Protein AF-A0A2V3JDZ1-F1 (afdb_monomer_lite)

pLDDT: mean 79.74, std 19.92, range [27.45, 98.31]

Radius of gyration: 17.78 Å; chains: 1; bounding box: 47×43×46 Å

Sequence (235 aa):
MSMSFSFNFKLKSHPDKLLYEHLKNVGELSREIVLGKEIKNKDIYSEIAYLIGIAHDFAKATTYFQDVLEKRITKTEKAHHGMLSSIFGYYLVSEYIKSKKLDGFNEIPLVAWIVILKHHGDIQDLLGREVEKLKDLDIVETQIEDIKRNSMEELKEIYEDISSINVDLEGFFGKFGETVKKIESEGESFVFSKNIDNYFLIFDFIFLFNSAGCGQAGCLRNRNREFAEEEGYSF

Structure (mmCIF, N/CA/C/O backbone):
data_AF-A0A2V3JDZ1-F1
#
_entry.id   AF-A0A2V3JDZ1-F1
#
loop_
_atom_site.group_PDB
_atom_site.id
_atom_site.type_symbol
_atom_site.label_atom_id
_atom_site.label_alt_id
_atom_site.label_comp_id
_atom_site.label_asym_id
_atom_site.label_entity_id
_atom_site.label_seq_id
_atom_site.pdbx_PDB_ins_code
_atom_site.Cartn_x
_atom_site.Cartn_y
_atom_site.Cartn_z
_atom_site.occupancy
_atom_site.B_iso_or_equiv
_atom_site.auth_seq_id
_atom_site.auth_comp_id
_atom_site.auth_asym_id
_atom_site.auth_atom_id
_atom_site.pdbx_PDB_model_num
ATOM 1 N N . MET A 1 1 ? -28.131 -6.223 -19.582 1.00 34.34 1 MET A N 1
ATOM 2 C CA . MET A 1 1 ? -26.911 -6.145 -20.411 1.00 34.34 1 MET A CA 1
ATOM 3 C C . MET A 1 1 ? -25.755 -5.856 -19.473 1.00 34.34 1 MET A C 1
ATOM 5 O O . MET A 1 1 ? -25.650 -4.731 -19.011 1.00 34.34 1 MET A O 1
ATOM 9 N N . SER A 1 2 ? -24.971 -6.867 -19.096 1.00 39.34 2 SER A N 1
ATOM 10 C CA . SER A 1 2 ? -23.723 -6.640 -18.362 1.00 39.34 2 SER A CA 1
ATOM 11 C C . SER A 1 2 ? -22.689 -6.131 -19.362 1.00 39.34 2 SER A C 1
ATOM 13 O O . SER A 1 2 ? -22.353 -6.847 -20.307 1.00 39.34 2 SER A O 1
ATOM 15 N N . MET A 1 3 ? -22.215 -4.897 -19.200 1.00 41.47 3 MET A N 1
ATOM 16 C CA . MET A 1 3 ? -20.988 -4.478 -19.870 1.00 41.47 3 MET A CA 1
ATOM 17 C C . MET A 1 3 ? -19.856 -5.333 -19.300 1.00 41.47 3 MET A C 1
ATOM 19 O O . MET A 1 3 ? -19.497 -5.198 -18.136 1.00 41.47 3 MET A O 1
ATOM 23 N N . SER A 1 4 ? -19.340 -6.257 -20.106 1.00 43.03 4 SER A N 1
ATOM 24 C CA . SER A 1 4 ? -18.036 -6.862 -19.861 1.00 43.03 4 SER A CA 1
ATOM 25 C C . SER A 1 4 ? -17.008 -5.790 -20.203 1.00 43.03 4 SER A C 1
ATOM 27 O O . SER A 1 4 ? -16.700 -5.564 -21.372 1.00 43.03 4 SER A O 1
ATOM 29 N N . PHE A 1 5 ? -16.537 -5.067 -19.189 1.00 50.12 5 PHE A N 1
ATOM 30 C CA . PHE A 1 5 ? -15.273 -4.358 -19.307 1.00 50.12 5 PHE A CA 1
ATOM 31 C C . PHE A 1 5 ? -14.189 -5.432 -19.361 1.00 50.12 5 PHE A C 1
ATOM 33 O O . PHE A 1 5 ? -13.957 -6.150 -18.391 1.00 50.12 5 PHE A O 1
ATOM 40 N N . SER A 1 6 ? -13.592 -5.623 -20.534 1.00 54.91 6 SER A N 1
ATOM 41 C CA . SER A 1 6 ? -12.390 -6.439 -20.655 1.00 54.91 6 SER A CA 1
ATOM 42 C C . SER A 1 6 ? -11.220 -5.568 -20.216 1.00 54.91 6 SER A C 1
ATOM 44 O O . SER A 1 6 ? -10.621 -4.888 -21.047 1.00 54.91 6 SER A O 1
ATOM 46 N N . PHE A 1 7 ? -10.922 -5.554 -18.919 1.00 65.06 7 PHE A N 1
ATOM 47 C CA . PHE A 1 7 ? -9.680 -4.966 -18.427 1.00 65.06 7 PHE A CA 1
ATOM 48 C C . PHE A 1 7 ? -8.496 -5.721 -19.041 1.00 65.06 7 PHE A C 1
ATOM 50 O O . PHE A 1 7 ? -8.489 -6.953 -19.081 1.00 65.06 7 PHE A O 1
ATOM 57 N N . ASN A 1 8 ? -7.515 -4.992 -19.572 1.00 83.94 8 ASN A N 1
ATOM 58 C CA . ASN A 1 8 ? -6.321 -5.579 -20.180 1.00 83.94 8 ASN A CA 1
ATOM 59 C C . ASN A 1 8 ? -5.109 -5.317 -19.281 1.00 83.94 8 ASN A C 1
ATOM 61 O O . ASN A 1 8 ? -4.245 -4.505 -19.617 1.00 83.94 8 ASN A O 1
ATOM 65 N N . PHE A 1 9 ? -5.092 -5.985 -18.126 1.00 93.12 9 PHE A N 1
ATOM 66 C CA . PHE A 1 9 ? -4.001 -5.907 -17.156 1.00 93.12 9 PHE A CA 1
ATOM 67 C C . PHE A 1 9 ? -2.740 -6.608 -17.680 1.00 93.12 9 PHE A C 1
ATOM 69 O O . PHE A 1 9 ? -2.808 -7.699 -18.252 1.00 93.12 9 PHE A O 1
ATOM 76 N N . LYS A 1 10 ? -1.580 -5.989 -17.462 1.00 94.94 10 LYS A N 1
ATOM 77 C CA . LYS A 1 10 ? -0.265 -6.441 -17.938 1.00 94.94 10 LYS A CA 1
ATOM 78 C C . LYS A 1 10 ? 0.749 -6.581 -16.814 1.00 94.94 10 LYS A C 1
ATOM 80 O O . LYS A 1 10 ? 1.638 -7.422 -16.926 1.00 94.94 10 LYS A O 1
ATOM 85 N N . LEU A 1 11 ? 0.631 -5.786 -15.752 1.00 96.50 11 LEU A N 1
ATOM 86 C CA . LEU A 1 11 ? 1.528 -5.832 -14.607 1.00 96.50 11 LEU A CA 1
ATOM 87 C C . LEU A 1 11 ? 1.489 -7.215 -13.969 1.00 96.50 11 LEU A C 1
ATOM 89 O O . LEU A 1 11 ? 0.423 -7.785 -13.725 1.00 96.50 11 LEU A O 1
ATOM 93 N N . LYS A 1 12 ? 2.667 -7.748 -13.656 1.00 93.56 12 LYS A N 1
ATOM 94 C CA . LYS A 1 12 ? 2.825 -9.082 -13.086 1.00 93.56 12 LYS A CA 1
ATOM 95 C C . LYS A 1 12 ? 3.313 -9.031 -11.646 1.00 93.56 12 LYS A C 1
ATOM 97 O O . LYS A 1 12 ? 4.198 -8.254 -11.297 1.00 93.56 12 LYS A O 1
ATOM 102 N N . SER A 1 13 ? 2.779 -9.914 -10.808 1.00 88.19 13 SER A N 1
ATOM 103 C CA . SER A 1 13 ? 3.315 -10.160 -9.461 1.00 88.19 13 SER A CA 1
ATOM 104 C C . SER A 1 13 ? 4.446 -11.193 -9.472 1.00 88.19 13 SER A C 1
ATOM 106 O O . SER A 1 13 ? 5.352 -11.123 -8.637 1.00 88.19 13 SER A O 1
ATOM 108 N N . HIS A 1 14 ? 4.360 -12.144 -10.410 1.00 86.50 14 HIS A N 1
ATOM 109 C CA . HIS A 1 14 ? 5.250 -13.283 -10.655 1.00 86.50 14 HIS A CA 1
ATOM 110 C C . HIS A 1 14 ? 5.258 -13.584 -12.168 1.00 86.50 14 HIS A C 1
ATOM 112 O O . HIS A 1 14 ? 4.352 -13.116 -12.856 1.00 86.50 14 HIS A O 1
ATOM 118 N N . PRO A 1 15 ? 6.211 -14.363 -12.725 1.00 84.31 15 PRO A N 1
ATOM 119 C CA . PRO A 1 15 ? 6.356 -14.494 -14.183 1.00 84.31 15 PRO A CA 1
ATOM 120 C C . PRO A 1 15 ? 5.071 -14.922 -14.912 1.00 84.31 15 PRO A C 1
ATOM 122 O O . PRO A 1 15 ? 4.805 -14.450 -16.022 1.00 84.31 15 PRO A O 1
ATOM 125 N N . ASP A 1 16 ? 4.254 -15.733 -14.236 1.00 85.56 16 ASP A N 1
ATOM 126 C CA . ASP A 1 16 ? 3.028 -16.333 -14.764 1.00 85.56 16 ASP A CA 1
ATOM 127 C C . ASP A 1 16 ? 1.751 -15.844 -14.053 1.00 85.56 16 ASP A C 1
ATOM 129 O O . ASP A 1 16 ? 0.693 -16.445 -14.218 1.00 85.56 16 ASP A O 1
ATOM 133 N N . LYS A 1 17 ? 1.828 -14.783 -13.235 1.00 88.12 17 LYS A N 1
ATOM 134 C CA . LYS A 1 17 ? 0.683 -14.292 -12.448 1.00 88.12 17 LYS A CA 1
ATOM 135 C C . LYS A 1 17 ? 0.537 -12.780 -12.540 1.00 88.12 17 LYS A C 1
ATOM 137 O O . LYS A 1 17 ? 1.479 -12.044 -12.230 1.00 88.12 17 LYS A O 1
ATOM 142 N N . LEU A 1 18 ? -0.663 -12.318 -12.887 1.00 94.94 18 LEU A N 1
ATOM 143 C CA . LEU A 1 18 ? -0.990 -10.893 -12.914 1.00 94.94 18 LEU A CA 1
ATOM 144 C C . LEU A 1 18 ? -0.920 -10.281 -11.510 1.00 94.94 18 LEU A C 1
ATOM 146 O O . LEU A 1 18 ? -1.164 -10.944 -10.497 1.00 94.94 18 LEU A O 1
ATOM 150 N N . LEU A 1 19 ? -0.554 -9.003 -11.445 1.00 94.25 19 LEU A N 1
ATOM 151 C CA . LEU A 1 19 ? -0.562 -8.226 -10.211 1.00 94.25 19 LEU A CA 1
ATOM 152 C C . LEU A 1 19 ? -1.997 -8.057 -9.709 1.00 94.25 19 LEU A C 1
ATOM 154 O O . LEU A 1 19 ? -2.246 -8.324 -8.540 1.00 94.25 19 LEU A O 1
ATOM 158 N N . TYR A 1 20 ? -2.931 -7.733 -10.608 1.00 96.19 20 TYR A N 1
ATOM 159 C CA . TYR A 1 20 ? -4.369 -7.658 -10.332 1.00 96.19 20 TYR A CA 1
ATOM 160 C C . TYR A 1 20 ? -4.893 -8.890 -9.571 1.00 96.19 20 TYR A C 1
ATOM 162 O O . TYR A 1 20 ? -5.363 -8.776 -8.441 1.00 96.19 20 TYR A O 1
ATOM 170 N N . GLU A 1 21 ? -4.744 -10.084 -10.158 1.00 93.12 21 GLU A N 1
ATOM 171 C CA . GLU A 1 21 ? -5.239 -11.337 -9.570 1.00 93.12 21 GLU A CA 1
ATOM 172 C C . GLU A 1 21 ? -4.548 -11.648 -8.243 1.00 93.12 21 GLU A C 1
ATOM 174 O O . GLU A 1 21 ? -5.150 -12.185 -7.317 1.00 93.12 21 GLU A O 1
ATOM 179 N N . HIS A 1 22 ? -3.257 -11.327 -8.139 1.00 91.38 22 HIS A N 1
ATOM 180 C CA . HIS A 1 22 ? -2.500 -11.552 -6.917 1.00 91.38 22 HIS A CA 1
ATOM 181 C C . HIS A 1 22 ? -2.980 -10.675 -5.768 1.00 91.38 22 HIS A C 1
ATOM 183 O O . HIS A 1 22 ? -3.277 -11.213 -4.705 1.00 91.38 22 HIS A O 1
ATOM 189 N N . LEU A 1 23 ? -3.096 -9.365 -5.987 1.00 93.56 23 LEU A N 1
ATOM 190 C CA . LEU A 1 23 ? -3.572 -8.432 -4.969 1.00 93.56 23 LEU A CA 1
ATOM 191 C C . LEU A 1 23 ? -5.003 -8.767 -4.548 1.00 93.56 23 LEU A C 1
ATOM 193 O O . LEU A 1 23 ? -5.269 -8.853 -3.351 1.00 93.56 23 LEU A O 1
ATOM 197 N N . LYS A 1 24 ? -5.888 -9.044 -5.516 1.00 94.31 24 LYS A N 1
ATOM 198 C CA . LYS A 1 24 ? -7.273 -9.450 -5.256 1.00 94.31 24 LYS A CA 1
ATOM 199 C C . LYS A 1 24 ? -7.346 -10.689 -4.367 1.00 94.31 24 LYS A C 1
ATOM 201 O O . LYS A 1 24 ? -7.923 -10.632 -3.286 1.00 94.31 24 LYS A O 1
ATOM 206 N N . ASN A 1 25 ? -6.689 -11.776 -4.778 1.00 90.44 25 ASN A N 1
ATOM 207 C CA . ASN A 1 25 ? -6.747 -13.043 -4.051 1.00 90.44 25 ASN A CA 1
ATOM 208 C C . ASN A 1 25 ? -6.139 -12.927 -2.647 1.00 90.44 25 ASN A C 1
ATOM 210 O O . ASN A 1 25 ? -6.684 -13.484 -1.698 1.00 90.44 25 ASN A O 1
ATOM 214 N N . VAL A 1 26 ? -5.013 -12.217 -2.497 1.00 88.81 26 VAL A N 1
ATOM 215 C CA . VAL A 1 26 ? -4.374 -12.026 -1.184 1.00 88.81 26 VAL A CA 1
ATOM 216 C C . VAL A 1 26 ? -5.247 -11.160 -0.276 1.00 88.81 26 VAL A C 1
ATOM 218 O O . VAL A 1 26 ? -5.394 -11.485 0.902 1.00 88.81 26 VAL A O 1
ATOM 221 N N . GLY A 1 27 ? -5.853 -10.095 -0.807 1.00 92.31 27 GLY A N 1
ATOM 222 C CA . GLY A 1 27 ? -6.815 -9.265 -0.083 1.00 92.31 27 GLY A CA 1
ATOM 223 C C . GLY A 1 27 ? -8.012 -10.074 0.411 1.00 92.31 27 GLY A C 1
ATOM 224 O O . GLY A 1 27 ? -8.269 -10.118 1.616 1.00 92.31 27 GLY A O 1
ATOM 225 N N . GLU A 1 28 ? -8.715 -10.750 -0.501 1.00 92.69 28 GLU A N 1
ATOM 226 C CA . GLU A 1 28 ? -9.905 -11.557 -0.200 1.00 92.69 28 GLU A CA 1
ATOM 227 C C . GLU A 1 28 ? -9.600 -12.655 0.826 1.00 92.69 28 GLU A C 1
ATOM 229 O O . GLU A 1 28 ? -10.276 -12.742 1.851 1.00 92.69 28 GLU A O 1
ATOM 234 N N . LEU A 1 29 ? -8.520 -13.417 0.629 1.00 89.69 29 LEU A N 1
ATOM 235 C CA . LEU A 1 29 ? -8.119 -14.471 1.559 1.00 89.69 29 LEU A CA 1
ATOM 236 C C . LEU A 1 29 ? -7.750 -13.913 2.942 1.00 89.69 29 LEU A C 1
ATOM 238 O O . LEU A 1 29 ? -8.129 -14.484 3.964 1.00 89.69 29 LEU A O 1
ATOM 242 N N . SER A 1 30 ? -7.053 -12.774 3.002 1.00 88.38 30 SER A N 1
ATOM 243 C CA . SER A 1 30 ? -6.714 -12.124 4.277 1.00 88.38 30 SER A CA 1
ATOM 244 C C . SER A 1 30 ? -7.970 -11.694 5.038 1.00 88.38 30 SER A C 1
ATOM 246 O O . SER A 1 30 ? -8.059 -11.898 6.252 1.00 88.38 30 SER A O 1
ATOM 248 N N . ARG A 1 31 ? -8.972 -11.160 4.326 1.00 91.94 31 ARG A N 1
ATOM 249 C CA . ARG A 1 31 ? -10.287 -10.835 4.895 1.00 91.94 31 ARG A CA 1
ATOM 250 C C . ARG A 1 31 ? -10.974 -12.088 5.436 1.00 91.94 31 ARG A C 1
ATOM 252 O O . ARG A 1 31 ? -11.412 -12.089 6.585 1.00 91.94 31 ARG A O 1
ATOM 259 N N . GLU A 1 32 ? -11.052 -13.150 4.637 1.00 90.44 32 GLU A N 1
ATOM 260 C CA . GLU A 1 32 ? -11.718 -14.406 5.003 1.00 90.44 32 GLU A CA 1
ATOM 261 C C . GLU A 1 32 ? -11.096 -15.064 6.235 1.00 90.44 32 GLU A C 1
ATOM 263 O O . GLU A 1 32 ? -11.821 -15.465 7.148 1.00 90.44 32 GLU A O 1
ATOM 268 N N . ILE A 1 33 ? -9.762 -15.118 6.312 1.00 86.19 33 ILE A N 1
ATOM 269 C CA . ILE A 1 33 ? -9.066 -15.691 7.469 1.00 86.19 33 ILE A CA 1
ATOM 270 C C . ILE A 1 33 ? -9.433 -14.921 8.742 1.00 86.19 33 ILE A C 1
ATOM 272 O O . ILE A 1 33 ? -9.735 -15.546 9.758 1.00 86.19 33 ILE A O 1
ATOM 276 N N . VAL A 1 34 ? -9.448 -13.582 8.713 1.00 86.56 34 VAL A N 1
ATOM 277 C CA . VAL A 1 34 ? -9.844 -12.787 9.889 1.00 86.56 34 VAL A CA 1
ATOM 278 C C . VAL A 1 34 ? -11.324 -12.966 10.216 1.00 86.56 34 VAL A C 1
ATOM 280 O O . VAL A 1 34 ? -11.668 -13.115 11.387 1.00 86.56 34 VAL A O 1
ATOM 283 N N . LEU A 1 35 ? -12.201 -13.021 9.209 1.00 88.50 35 LEU A N 1
ATOM 284 C CA . LEU A 1 35 ? -13.625 -13.303 9.410 1.00 88.50 35 LEU A CA 1
ATOM 285 C C . LEU A 1 35 ? -13.876 -14.695 10.016 1.00 88.50 35 LEU A C 1
ATOM 287 O O . LEU A 1 35 ? -14.902 -14.889 10.669 1.00 88.50 35 LEU A O 1
ATOM 291 N N . GLY A 1 36 ? -12.955 -15.643 9.854 1.00 86.88 36 GLY A N 1
ATOM 292 C CA . GLY A 1 36 ? -13.003 -16.951 10.506 1.00 86.88 36 GLY A CA 1
ATOM 293 C C . GLY A 1 36 ? -12.600 -16.951 11.987 1.00 86.88 36 GLY A C 1
ATOM 294 O O . GLY A 1 36 ? -12.857 -17.937 12.671 1.00 86.88 36 GLY A O 1
ATOM 295 N N . LYS A 1 37 ? -11.985 -15.876 12.502 1.00 84.19 37 LYS A N 1
ATOM 296 C CA . LYS A 1 37 ? -11.508 -15.799 13.895 1.00 84.19 37 LYS A CA 1
ATOM 297 C C . LYS A 1 37 ? -12.593 -15.295 14.855 1.00 84.19 37 LYS A C 1
ATOM 299 O O . LYS A 1 37 ? -13.386 -14.416 14.520 1.00 84.19 37 LYS A O 1
ATOM 304 N N . GLU A 1 38 ? -12.576 -15.778 16.096 1.00 88.69 38 GLU A N 1
ATOM 305 C CA . GLU A 1 38 ? -13.444 -15.289 17.179 1.00 88.69 38 GLU A CA 1
ATOM 306 C C . GLU A 1 38 ? -12.800 -14.109 17.927 1.00 88.69 38 GLU A C 1
ATOM 308 O O . GLU A 1 38 ? -12.386 -14.220 19.079 1.00 88.69 38 GLU A O 1
ATOM 313 N N . ILE A 1 39 ? -12.692 -12.958 17.256 1.00 85.69 39 ILE A N 1
ATOM 314 C CA . ILE A 1 39 ? -12.095 -11.736 17.821 1.00 85.69 39 ILE A CA 1
ATOM 315 C C . ILE A 1 39 ? -13.098 -10.579 17.889 1.00 85.69 39 ILE A C 1
ATOM 317 O O . ILE A 1 39 ? -14.040 -10.488 17.098 1.00 85.69 39 ILE A O 1
ATOM 321 N N . LYS A 1 40 ? -12.885 -9.648 18.827 1.00 87.31 40 LYS A N 1
ATOM 322 C CA . LYS A 1 40 ? -13.632 -8.379 18.866 1.00 87.31 40 LYS A CA 1
ATOM 323 C C . LYS A 1 40 ? -13.280 -7.520 17.650 1.00 87.31 40 LYS A C 1
ATOM 325 O O . LYS A 1 40 ? -12.167 -7.594 17.144 1.00 87.31 40 LYS A O 1
ATOM 330 N N . ASN A 1 41 ? -14.218 -6.678 17.208 1.00 90.00 41 ASN A N 1
ATOM 331 C CA . ASN A 1 41 ? -14.043 -5.783 16.054 1.00 90.00 41 ASN A CA 1
ATOM 332 C C . ASN A 1 41 ? -13.625 -6.513 14.762 1.00 90.00 41 ASN A C 1
ATOM 334 O O . ASN A 1 41 ? -12.952 -5.934 13.911 1.00 90.00 41 ASN A O 1
ATOM 338 N N . LYS A 1 42 ? -14.025 -7.783 14.613 1.00 90.06 42 LYS A N 1
ATOM 339 C CA . LYS A 1 42 ? -13.638 -8.656 13.498 1.00 90.06 42 LYS A CA 1
ATOM 340 C C . LYS A 1 42 ? -13.854 -8.022 12.129 1.00 90.06 42 LYS A C 1
ATOM 342 O O . LYS A 1 42 ? -12.971 -8.110 11.288 1.00 90.06 42 LYS A O 1
ATOM 347 N N . ASP A 1 43 ? -14.980 -7.343 11.924 1.00 92.19 43 ASP A N 1
ATOM 348 C CA . ASP A 1 43 ? -15.288 -6.699 10.644 1.00 92.19 43 ASP A CA 1
ATOM 349 C C . ASP A 1 43 ? -14.256 -5.611 10.310 1.00 92.19 43 ASP A C 1
ATOM 351 O O . ASP A 1 43 ? -13.735 -5.567 9.198 1.00 92.19 43 ASP A O 1
ATOM 355 N N . ILE A 1 44 ? -13.867 -4.804 11.305 1.00 93.69 44 ILE A N 1
ATOM 356 C CA . ILE A 1 44 ? -12.835 -3.771 11.160 1.00 93.69 44 ILE A CA 1
ATOM 357 C C . ILE A 1 44 ? -11.479 -4.411 10.856 1.00 93.69 44 ILE A C 1
ATOM 359 O O . ILE A 1 44 ? -10.829 -4.017 9.891 1.00 93.69 44 ILE A O 1
ATOM 363 N N . TYR A 1 45 ? -11.059 -5.407 11.641 1.00 91.75 45 TYR A N 1
ATOM 364 C CA . TYR A 1 45 ? -9.776 -6.078 11.422 1.00 91.75 45 TYR A CA 1
ATOM 365 C C . TYR A 1 45 ? -9.726 -6.835 10.093 1.00 91.75 45 TYR A C 1
ATOM 367 O O . TYR A 1 45 ? -8.670 -6.881 9.470 1.00 91.75 45 TYR A O 1
ATOM 375 N N . SER A 1 46 ? -10.849 -7.392 9.633 1.00 92.56 46 SER A N 1
ATOM 376 C CA . SER A 1 46 ? -10.925 -8.076 8.341 1.00 92.56 46 SER A CA 1
ATOM 377 C C . SER A 1 46 ? -10.765 -7.108 7.176 1.00 92.56 46 SER A C 1
ATOM 379 O O . SER A 1 46 ? -10.102 -7.433 6.194 1.00 92.56 46 SER A O 1
ATOM 381 N N . GLU A 1 47 ? -11.293 -5.891 7.313 1.00 95.69 47 GLU A N 1
ATOM 382 C CA . GLU A 1 47 ? -11.111 -4.846 6.315 1.00 95.69 47 GLU A CA 1
ATOM 383 C C . GLU A 1 47 ? -9.683 -4.295 6.335 1.00 95.69 47 GLU A C 1
ATOM 385 O O . GLU A 1 47 ? -9.080 -4.076 5.293 1.00 95.69 47 GLU A O 1
ATOM 390 N N . ILE A 1 48 ? -9.078 -4.158 7.513 1.00 94.25 48 ILE A N 1
ATOM 391 C CA . ILE A 1 48 ? -7.664 -3.786 7.623 1.00 94.25 48 ILE A CA 1
ATOM 392 C C . ILE A 1 48 ? -6.773 -4.863 6.987 1.00 94.25 48 ILE A C 1
ATOM 394 O O . ILE A 1 48 ? -5.883 -4.531 6.208 1.00 94.25 48 ILE A O 1
ATOM 398 N N . ALA A 1 49 ? -7.042 -6.147 7.246 1.00 92.62 49 ALA A N 1
ATOM 399 C CA . ALA A 1 49 ? -6.332 -7.261 6.616 1.00 92.62 49 ALA A CA 1
ATOM 400 C C . ALA A 1 49 ? -6.463 -7.231 5.088 1.00 92.62 49 ALA A C 1
ATOM 402 O O . ALA A 1 49 ? -5.476 -7.428 4.381 1.00 92.62 49 ALA A O 1
ATOM 403 N N . TYR A 1 50 ? -7.668 -6.938 4.591 1.00 95.25 50 TYR A N 1
ATOM 404 C CA . TYR A 1 50 ? -7.942 -6.754 3.170 1.00 95.25 50 TYR A CA 1
ATOM 405 C C . TYR A 1 50 ? -7.071 -5.650 2.558 1.00 95.25 50 TYR A C 1
ATOM 407 O O . TYR A 1 50 ? -6.380 -5.884 1.566 1.00 95.25 50 TYR A O 1
ATOM 415 N N . LEU A 1 51 ? -7.056 -4.466 3.181 1.00 96.56 51 LEU A N 1
ATOM 416 C CA . LEU A 1 51 ? -6.298 -3.303 2.713 1.00 96.56 51 LEU A CA 1
ATOM 417 C C . LEU A 1 51 ? -4.786 -3.551 2.716 1.00 96.56 51 LEU A C 1
ATOM 419 O O . LEU A 1 51 ? -4.103 -3.195 1.758 1.00 96.56 51 LEU A O 1
ATOM 423 N N . ILE A 1 52 ? -4.262 -4.210 3.754 1.00 94.12 52 ILE A N 1
ATOM 424 C CA . ILE A 1 52 ? -2.861 -4.659 3.794 1.00 94.12 52 ILE A CA 1
ATOM 425 C C . ILE A 1 52 ? -2.600 -5.634 2.633 1.00 94.12 52 ILE A C 1
ATOM 427 O O . ILE A 1 52 ? -1.599 -5.506 1.924 1.00 94.12 52 ILE A O 1
ATOM 431 N N . GLY A 1 53 ? -3.535 -6.562 2.399 1.00 92.69 53 GLY A N 1
ATOM 432 C CA . GLY A 1 53 ? -3.529 -7.540 1.312 1.00 92.69 53 GLY A CA 1
ATOM 433 C C . GLY A 1 53 ? -3.332 -6.920 -0.063 1.00 92.69 53 GLY A C 1
ATOM 434 O O . GLY A 1 53 ? -2.400 -7.280 -0.784 1.00 92.69 53 GLY A O 1
ATOM 435 N N . ILE A 1 54 ? -4.168 -5.945 -0.402 1.00 95.81 54 ILE A N 1
ATOM 436 C CA . ILE A 1 54 ? -4.114 -5.279 -1.705 1.00 95.81 54 ILE A CA 1
ATOM 437 C C . ILE A 1 54 ? -2.965 -4.265 -1.820 1.00 95.81 54 ILE A C 1
ATOM 439 O O . ILE A 1 54 ? -2.636 -3.868 -2.929 1.00 95.81 54 ILE A O 1
ATOM 443 N N . ALA A 1 55 ? -2.333 -3.858 -0.714 1.00 96.44 55 ALA A N 1
ATOM 444 C CA . ALA A 1 55 ? -1.248 -2.874 -0.723 1.00 96.44 55 ALA A CA 1
ATOM 445 C C . ALA A 1 55 ? 0.161 -3.481 -0.789 1.00 96.44 55 ALA A C 1
ATOM 447 O O . ALA A 1 55 ? 1.073 -2.828 -1.294 1.00 96.44 55 ALA A O 1
ATOM 448 N N . HIS A 1 56 ? 0.368 -4.700 -0.274 1.00 93.31 56 HIS A N 1
ATOM 449 C CA . HIS A 1 56 ? 1.712 -5.212 0.051 1.00 93.31 56 HIS A CA 1
ATOM 450 C C . HIS A 1 56 ? 2.712 -5.267 -1.113 1.00 93.31 56 HIS A C 1
ATOM 452 O O . HIS A 1 56 ? 3.921 -5.180 -0.898 1.00 93.31 56 HIS A O 1
ATOM 458 N N . ASP A 1 57 ? 2.193 -5.422 -2.328 1.00 92.94 57 ASP A N 1
ATOM 459 C CA . ASP A 1 57 ? 2.945 -5.595 -3.566 1.00 92.94 57 ASP A CA 1
ATOM 460 C C . ASP A 1 57 ? 2.740 -4.413 -4.531 1.00 92.94 57 ASP A C 1
ATOM 462 O O . ASP A 1 57 ? 3.106 -4.503 -5.701 1.00 92.94 57 ASP A O 1
ATOM 466 N N . PHE A 1 58 ? 2.187 -3.288 -4.060 1.00 97.19 58 PHE A N 1
ATOM 467 C CA . PHE A 1 58 ? 1.909 -2.091 -4.865 1.00 97.19 58 PHE A CA 1
ATOM 468 C C . PHE A 1 58 ? 3.096 -1.669 -5.745 1.00 97.19 58 PHE A C 1
ATOM 470 O O . PHE A 1 58 ? 2.949 -1.458 -6.949 1.00 97.19 58 PHE A O 1
ATOM 477 N N . ALA A 1 59 ? 4.303 -1.619 -5.180 1.00 96.06 59 ALA A N 1
ATOM 478 C CA . ALA A 1 59 ? 5.494 -1.169 -5.898 1.00 96.06 59 ALA A CA 1
ATOM 479 C C . ALA A 1 59 ? 6.067 -2.201 -6.887 1.00 96.06 59 ALA A C 1
ATOM 481 O O . ALA A 1 59 ? 7.009 -1.887 -7.624 1.00 96.06 59 ALA A O 1
ATOM 482 N N . LYS A 1 60 ? 5.478 -3.404 -6.988 1.00 95.50 60 LYS A N 1
ATOM 483 C CA . LYS A 1 60 ? 5.741 -4.302 -8.123 1.00 95.50 60 LYS A CA 1
ATOM 484 C C . LYS A 1 60 ? 5.286 -3.693 -9.446 1.00 95.50 60 LYS A C 1
ATOM 486 O O . LYS A 1 60 ? 5.763 -4.118 -10.490 1.00 95.50 60 LYS A O 1
ATOM 491 N N . ALA A 1 61 ? 4.432 -2.673 -9.416 1.00 97.38 61 ALA A N 1
ATOM 492 C CA . ALA A 1 61 ? 4.038 -1.917 -10.595 1.00 97.38 61 ALA A CA 1
ATOM 493 C C . ALA A 1 61 ? 5.167 -1.086 -11.229 1.00 97.38 61 ALA A C 1
ATOM 495 O O . ALA A 1 61 ? 5.000 -0.599 -12.343 1.00 97.38 61 ALA A O 1
ATOM 496 N N . THR A 1 62 ? 6.306 -0.909 -10.553 1.00 97.44 62 THR A N 1
ATOM 497 C CA . THR A 1 62 ? 7.469 -0.227 -11.142 1.00 97.44 62 THR A CA 1
ATOM 498 C C . THR A 1 62 ? 8.044 -1.033 -12.304 1.00 97.44 62 THR A C 1
ATOM 500 O O . THR A 1 62 ? 8.148 -2.264 -12.234 1.00 97.44 62 THR A O 1
ATOM 503 N N . THR A 1 63 ? 8.514 -0.361 -13.354 1.00 96.06 63 THR A N 1
ATOM 504 C CA . THR A 1 63 ? 9.205 -1.039 -14.457 1.00 96.06 63 THR A CA 1
ATOM 505 C C . THR A 1 63 ? 10.502 -1.680 -13.978 1.00 96.06 63 THR A C 1
ATOM 507 O O . THR A 1 63 ? 10.921 -2.685 -14.536 1.00 96.06 63 THR A O 1
ATOM 510 N N . TYR A 1 64 ? 11.122 -1.166 -12.909 1.00 93.31 64 TYR A N 1
ATOM 511 C CA . TYR A 1 64 ? 12.291 -1.789 -12.282 1.00 93.31 64 TYR A CA 1
ATOM 512 C C . TYR A 1 64 ? 11.999 -3.202 -11.773 1.00 93.31 64 TYR A C 1
ATOM 514 O O . TYR A 1 64 ? 12.816 -4.103 -11.966 1.00 93.31 64 TYR A O 1
ATOM 522 N N . PHE A 1 65 ? 10.842 -3.411 -11.136 1.00 92.06 65 PHE A N 1
ATOM 523 C CA . PHE A 1 65 ? 10.425 -4.743 -10.711 1.00 92.06 65 PHE A CA 1
ATOM 524 C C . PHE A 1 65 ? 10.040 -5.614 -11.914 1.00 92.06 65 PHE A C 1
ATOM 526 O O . PHE A 1 65 ? 10.509 -6.751 -12.016 1.00 92.06 65 PHE A O 1
ATOM 533 N N . GLN A 1 66 ? 9.237 -5.079 -12.842 1.00 93.75 66 GLN A N 1
ATOM 534 C CA . GLN A 1 66 ? 8.800 -5.818 -14.035 1.00 93.75 66 GLN A CA 1
ATOM 535 C C . GLN A 1 66 ? 9.992 -6.271 -14.898 1.00 93.75 66 GLN A C 1
ATOM 537 O O . GLN A 1 66 ? 10.038 -7.419 -15.334 1.00 93.75 66 GLN A O 1
ATOM 542 N N . ASP A 1 67 ? 11.018 -5.434 -15.058 1.00 90.94 67 ASP A N 1
ATOM 543 C CA . ASP A 1 67 ? 12.226 -5.767 -15.815 1.00 90.94 67 ASP A CA 1
ATOM 544 C C . ASP A 1 67 ? 13.003 -6.932 -15.194 1.00 90.94 67 ASP A C 1
ATOM 546 O O . ASP A 1 67 ? 13.443 -7.831 -15.911 1.00 90.94 67 ASP A O 1
ATOM 550 N N . VAL A 1 68 ? 13.161 -6.952 -13.866 1.00 87.12 68 VAL A N 1
ATOM 551 C CA . VAL A 1 68 ? 13.795 -8.079 -13.158 1.00 87.12 68 VAL A CA 1
ATOM 552 C C . VAL A 1 68 ? 13.004 -9.365 -13.381 1.00 87.12 68 VAL A C 1
ATOM 554 O O . VAL A 1 68 ? 13.594 -10.419 -13.625 1.00 87.12 68 VAL A O 1
ATOM 557 N N . LEU A 1 69 ? 11.677 -9.269 -13.335 1.00 86.00 69 LEU A N 1
ATOM 558 C CA . LEU A 1 69 ? 10.777 -10.401 -13.487 1.00 86.00 69 LEU A CA 1
ATOM 559 C C . LEU A 1 69 ? 10.812 -11.002 -14.900 1.00 86.00 69 LEU A C 1
ATOM 561 O O . LEU A 1 69 ? 10.911 -12.220 -15.054 1.00 86.00 69 LEU A O 1
ATOM 565 N N . GLU A 1 70 ? 10.743 -10.156 -15.925 1.00 82.44 70 GLU A N 1
ATOM 566 C CA . GLU A 1 70 ? 10.637 -10.580 -17.323 1.00 82.44 70 GLU A CA 1
ATOM 567 C C . GLU A 1 70 ? 11.995 -10.887 -17.949 1.00 82.44 70 GLU A C 1
ATOM 569 O O . GLU A 1 70 ? 12.171 -11.913 -18.608 1.00 82.44 70 GLU A O 1
ATOM 574 N N . LYS A 1 71 ? 12.978 -10.010 -17.730 1.00 81.69 71 LYS A N 1
ATOM 575 C CA . LYS A 1 71 ? 14.295 -10.095 -18.376 1.00 81.69 71 LYS A CA 1
ATOM 576 C C . LYS A 1 71 ? 15.280 -10.947 -17.575 1.00 81.69 71 LYS A C 1
ATOM 578 O O . LYS A 1 71 ? 16.390 -11.180 -18.049 1.00 81.69 71 LYS A O 1
ATOM 583 N N . ARG A 1 72 ? 14.892 -11.409 -16.375 1.00 74.56 72 ARG A N 1
ATOM 584 C CA . ARG A 1 72 ? 15.735 -12.178 -15.436 1.00 74.56 72 ARG A CA 1
ATOM 585 C C . ARG A 1 72 ? 17.085 -11.503 -15.171 1.00 74.56 72 ARG A C 1
ATOM 587 O O . ARG A 1 72 ? 18.111 -12.171 -15.038 1.00 74.56 72 ARG A O 1
ATOM 594 N N . ILE A 1 73 ? 17.085 -10.172 -15.135 1.00 78.81 73 ILE A N 1
ATOM 595 C CA . ILE A 1 73 ? 18.278 -9.373 -14.845 1.00 78.81 73 ILE A CA 1
ATOM 596 C C . ILE A 1 73 ? 18.582 -9.380 -13.346 1.00 78.81 73 ILE A C 1
ATOM 598 O O . ILE A 1 73 ? 17.716 -9.663 -12.516 1.00 78.81 73 ILE A O 1
ATOM 602 N N . THR A 1 74 ? 19.818 -9.034 -12.989 1.00 81.56 74 THR A N 1
ATOM 603 C CA . THR A 1 74 ? 20.220 -8.878 -11.589 1.00 81.56 74 THR A CA 1
ATOM 604 C C . THR A 1 74 ? 19.336 -7.845 -10.894 1.00 81.56 74 THR A C 1
ATOM 606 O O . THR A 1 74 ? 19.206 -6.709 -11.353 1.00 81.56 74 THR A O 1
ATOM 609 N N . LYS A 1 75 ? 18.740 -8.244 -9.768 1.00 80.12 75 LYS A N 1
ATOM 610 C CA . LYS A 1 75 ? 17.900 -7.376 -8.943 1.00 80.12 75 LYS A CA 1
ATOM 611 C C . LYS A 1 75 ? 18.728 -6.211 -8.391 1.00 80.12 75 LYS A C 1
ATOM 613 O O . LYS A 1 75 ? 19.780 -6.428 -7.796 1.00 80.12 75 LYS A O 1
ATOM 618 N N . THR A 1 76 ? 18.237 -4.990 -8.588 1.00 82.44 76 THR A N 1
ATOM 619 C CA . THR A 1 76 ? 18.802 -3.761 -8.010 1.00 82.44 76 THR A CA 1
ATOM 620 C C . THR A 1 76 ? 17.912 -3.251 -6.877 1.00 82.44 76 THR A C 1
ATOM 622 O O . THR A 1 76 ? 16.764 -3.683 -6.746 1.00 82.44 76 THR A O 1
ATOM 625 N N . GLU A 1 77 ? 18.401 -2.299 -6.081 1.00 79.31 77 GLU A N 1
ATOM 626 C CA . GLU A 1 77 ? 17.628 -1.700 -4.981 1.00 79.31 77 GLU A CA 1
ATOM 627 C C . GLU A 1 77 ? 16.333 -1.032 -5.468 1.00 79.31 77 GLU A C 1
ATOM 629 O O . GLU A 1 77 ? 15.312 -1.097 -4.793 1.00 79.31 77 GLU A O 1
ATOM 634 N N . LYS A 1 78 ? 16.319 -0.492 -6.695 1.00 76.06 78 LYS A N 1
ATOM 635 C CA . LYS A 1 78 ? 15.115 0.085 -7.323 1.00 76.06 78 LYS A CA 1
ATOM 636 C C . LYS A 1 78 ? 14.007 -0.939 -7.573 1.00 76.06 78 LYS A C 1
ATOM 638 O O . LYS A 1 78 ? 12.845 -0.565 -7.688 1.00 76.06 78 LYS A O 1
ATOM 643 N N . ALA A 1 79 ? 14.351 -2.224 -7.639 1.00 74.31 79 ALA A N 1
ATOM 644 C CA . ALA A 1 79 ? 13.394 -3.321 -7.752 1.00 74.31 79 ALA A CA 1
ATOM 645 C C . ALA A 1 79 ? 12.933 -3.852 -6.379 1.00 74.31 79 ALA A C 1
ATOM 647 O O . ALA A 1 79 ? 12.238 -4.867 -6.308 1.00 74.31 79 ALA A O 1
ATOM 648 N N . HIS A 1 80 ? 13.337 -3.228 -5.265 1.00 85.06 80 HIS A N 1
ATOM 649 C CA . HIS A 1 80 ? 12.815 -3.559 -3.941 1.00 85.06 80 HIS A CA 1
ATOM 650 C C . HIS A 1 80 ? 11.450 -2.897 -3.761 1.00 85.06 80 HIS A C 1
ATOM 652 O O . HIS A 1 80 ? 11.348 -1.680 -3.660 1.00 85.06 80 HIS A O 1
ATOM 658 N N . HIS A 1 81 ? 10.389 -3.696 -3.693 1.00 86.94 81 HIS A N 1
ATOM 659 C CA . HIS A 1 81 ? 9.021 -3.182 -3.624 1.00 86.94 81 HIS A CA 1
ATOM 660 C C . HIS A 1 81 ? 8.523 -2.928 -2.194 1.00 86.94 81 HIS A C 1
ATOM 662 O O . HIS A 1 81 ? 7.517 -2.249 -2.013 1.00 86.94 81 HIS A O 1
ATOM 668 N N . GLY A 1 82 ? 9.212 -3.442 -1.172 1.00 88.06 82 GLY A N 1
ATOM 669 C CA . GLY A 1 82 ? 8.715 -3.433 0.209 1.00 88.06 82 GLY A CA 1
ATOM 670 C C . GLY A 1 82 ? 8.458 -2.038 0.788 1.00 88.06 82 GLY A C 1
ATOM 671 O O . GLY A 1 82 ? 7.395 -1.817 1.354 1.00 88.06 82 GLY A O 1
ATOM 672 N N . MET A 1 83 ? 9.387 -1.088 0.618 1.00 91.69 83 MET A N 1
ATOM 673 C CA . MET A 1 83 ? 9.293 0.233 1.263 1.00 91.69 83 MET A CA 1
ATOM 674 C C . MET A 1 83 ? 8.157 1.095 0.701 1.00 91.69 83 MET A C 1
ATOM 676 O O . MET A 1 83 ? 7.326 1.600 1.449 1.00 91.69 83 MET A O 1
ATOM 680 N N . LEU A 1 84 ? 8.077 1.258 -0.622 1.00 95.00 84 LEU A N 1
ATOM 681 C CA . LEU A 1 84 ? 6.989 2.038 -1.215 1.00 95.00 84 LEU A CA 1
ATOM 682 C C . LEU A 1 84 ? 5.626 1.374 -0.961 1.00 95.00 84 LEU A C 1
ATOM 684 O O . LEU A 1 84 ? 4.652 2.062 -0.658 1.00 95.00 84 LEU A O 1
ATOM 688 N N . SER A 1 85 ? 5.562 0.039 -1.013 1.00 95.31 85 SER A N 1
ATOM 689 C CA . SER A 1 85 ? 4.324 -0.694 -0.723 1.00 95.31 85 SER A CA 1
ATOM 690 C C . SER A 1 85 ? 3.890 -0.547 0.736 1.00 95.31 85 SER A C 1
ATOM 692 O O . SER A 1 85 ? 2.699 -0.410 1.006 1.00 95.31 85 SER A O 1
ATOM 694 N N . SER A 1 86 ? 4.827 -0.516 1.689 1.00 93.75 86 SER A N 1
ATOM 695 C CA . SER A 1 86 ? 4.482 -0.328 3.099 1.00 93.75 86 SER A CA 1
ATOM 696 C C . SER A 1 86 ? 3.971 1.079 3.387 1.00 93.75 86 SER A C 1
ATOM 698 O O . SER A 1 86 ? 3.000 1.232 4.129 1.00 93.75 86 SER A O 1
ATOM 700 N N . ILE A 1 87 ? 4.569 2.110 2.779 1.00 96.31 87 ILE A N 1
ATOM 701 C CA . ILE A 1 87 ? 4.099 3.499 2.908 1.00 96.31 87 ILE A CA 1
ATOM 702 C C . ILE A 1 87 ? 2.700 3.651 2.291 1.00 96.31 87 ILE A C 1
ATOM 704 O O . ILE A 1 87 ? 1.837 4.322 2.860 1.00 96.31 87 ILE A O 1
ATOM 708 N N . PHE A 1 88 ? 2.440 2.983 1.165 1.00 97.88 88 PHE A N 1
ATOM 709 C CA . PHE A 1 88 ? 1.106 2.941 0.570 1.00 97.88 88 PHE A CA 1
ATOM 710 C C . PHE A 1 88 ? 0.083 2.225 1.469 1.00 97.88 88 PHE A C 1
ATOM 712 O O . PHE A 1 88 ? -1.012 2.743 1.689 1.00 97.88 88 PHE A O 1
ATOM 719 N N . GLY A 1 89 ? 0.446 1.086 2.064 1.00 96.81 89 GLY A N 1
ATOM 720 C CA . GLY A 1 89 ? -0.422 0.369 3.002 1.00 96.81 89 GLY A CA 1
ATOM 721 C C . GLY A 1 89 ? -0.767 1.185 4.248 1.00 96.81 89 GLY A C 1
ATOM 722 O O . GLY A 1 89 ? -1.933 1.239 4.642 1.00 96.81 89 GLY A O 1
ATOM 723 N N . TYR A 1 90 ? 0.211 1.899 4.812 1.00 96.69 90 TYR A N 1
ATOM 724 C CA . TYR A 1 90 ? -0.029 2.872 5.881 1.00 96.69 90 TYR A CA 1
ATOM 725 C C . TYR A 1 90 ? -1.083 3.907 5.469 1.00 96.69 90 TYR A C 1
ATOM 727 O O . TYR A 1 90 ? -2.022 4.186 6.220 1.00 96.69 90 TYR A O 1
ATOM 735 N N . TYR A 1 91 ? -0.935 4.481 4.270 1.00 97.62 91 TYR A N 1
ATOM 736 C CA . TYR A 1 91 ? -1.841 5.503 3.755 1.00 97.62 91 TYR A CA 1
ATOM 737 C C . TYR A 1 91 ? -3.273 4.972 3.605 1.00 97.62 91 TYR A C 1
ATOM 739 O O . TYR A 1 91 ? -4.203 5.606 4.105 1.00 97.62 91 TYR A O 1
ATOM 747 N N . LEU A 1 92 ? -3.459 3.792 2.999 1.00 97.12 92 LEU A N 1
ATOM 748 C CA . LEU A 1 92 ? -4.790 3.196 2.827 1.00 97.12 92 LEU A CA 1
ATOM 749 C C . LEU A 1 92 ? -5.487 2.936 4.164 1.00 97.12 92 LEU A C 1
ATOM 751 O O . LEU A 1 92 ? -6.652 3.294 4.342 1.00 97.12 92 LEU A O 1
ATOM 755 N N . VAL A 1 93 ? -4.770 2.340 5.118 1.00 96.62 93 VAL A N 1
ATOM 756 C CA . VAL A 1 93 ? -5.322 2.029 6.442 1.00 96.62 93 VAL A CA 1
ATOM 757 C C . VAL A 1 93 ? -5.646 3.315 7.211 1.00 96.62 93 VAL A C 1
ATOM 759 O O . VAL A 1 93 ? -6.697 3.396 7.851 1.00 96.62 93 VAL A O 1
ATOM 762 N N . SER A 1 94 ? -4.812 4.351 7.084 1.00 95.81 94 SER A N 1
ATOM 763 C CA . SER A 1 94 ? -5.070 5.679 7.660 1.00 95.81 94 SER A CA 1
ATOM 764 C C . SER A 1 94 ? -6.350 6.315 7.115 1.00 95.81 94 SER A C 1
ATOM 766 O O . SER A 1 94 ? -7.191 6.785 7.887 1.00 95.81 94 SER A O 1
ATOM 768 N N . GLU A 1 95 ? -6.526 6.330 5.791 1.00 95.31 95 GLU A N 1
ATOM 769 C CA . GLU A 1 95 ? -7.719 6.904 5.157 1.00 95.31 95 GLU A CA 1
ATOM 770 C C . GLU A 1 95 ? -8.976 6.090 5.495 1.00 95.31 95 GLU A C 1
ATOM 772 O O . GLU A 1 95 ? -10.028 6.672 5.774 1.00 95.31 95 GLU A O 1
ATOM 777 N N . TYR A 1 96 ? -8.870 4.760 5.588 1.00 95.69 96 TYR A N 1
ATOM 778 C CA . TYR A 1 96 ? -9.962 3.907 6.057 1.00 95.69 96 TYR A CA 1
ATOM 779 C C . TYR A 1 96 ? -10.397 4.263 7.485 1.00 95.69 96 TYR A C 1
ATOM 781 O O . TYR A 1 96 ? -11.568 4.595 7.699 1.00 95.69 96 TYR A O 1
ATOM 789 N N . ILE A 1 97 ? -9.464 4.278 8.443 1.00 94.69 97 ILE A N 1
ATOM 790 C CA . ILE A 1 97 ? -9.735 4.614 9.851 1.00 94.69 97 ILE A CA 1
ATOM 791 C C . ILE A 1 97 ? -10.369 5.999 9.970 1.00 94.69 97 ILE A C 1
ATOM 793 O O . ILE A 1 97 ? -11.385 6.166 10.652 1.00 94.69 97 ILE A O 1
ATOM 797 N N . LYS A 1 98 ? -9.826 6.984 9.248 1.00 93.69 98 LYS A N 1
ATOM 798 C CA . LYS A 1 98 ? -10.346 8.353 9.224 1.00 93.69 98 LYS A CA 1
ATOM 799 C C . LYS A 1 98 ? -11.752 8.428 8.630 1.00 93.69 98 LYS A C 1
ATOM 801 O O . LYS A 1 98 ? -12.619 9.088 9.202 1.00 93.69 98 LYS A O 1
ATOM 806 N N . SER A 1 99 ? -12.000 7.751 7.507 1.00 93.44 99 SER A N 1
ATOM 807 C CA . SER A 1 99 ? -13.305 7.760 6.831 1.00 93.44 99 SER A CA 1
ATOM 808 C C . SER A 1 99 ? -14.410 7.137 7.689 1.00 93.44 99 SER A C 1
ATOM 810 O O . SER A 1 99 ? -15.545 7.615 7.693 1.00 93.44 99 SER A O 1
ATOM 812 N N . LYS A 1 100 ? -14.064 6.101 8.460 1.00 94.06 100 LYS A N 1
ATOM 813 C CA . LYS A 1 100 ? -14.968 5.388 9.366 1.00 94.06 100 LYS A CA 1
ATOM 814 C C . LYS A 1 100 ? -15.033 5.998 10.770 1.00 94.06 100 LYS A C 1
ATOM 816 O O . LYS A 1 100 ? -15.890 5.583 11.543 1.00 94.06 100 LYS A O 1
ATOM 821 N N . LYS A 1 101 ? -14.186 6.991 11.077 1.00 94.50 101 LYS A N 1
ATOM 822 C CA . LYS A 1 101 ? -14.060 7.634 12.399 1.00 94.50 101 LYS A CA 1
ATOM 823 C C . LYS A 1 101 ? -13.839 6.604 13.516 1.00 94.50 101 LYS A C 1
ATOM 825 O O . LYS A 1 101 ? -14.555 6.603 14.513 1.00 94.50 101 LYS A O 1
ATOM 830 N N . LEU A 1 102 ? -12.898 5.682 13.301 1.00 91.94 102 LEU A N 1
ATOM 831 C CA . LEU A 1 102 ? -12.629 4.588 14.238 1.00 91.94 102 LEU A CA 1
ATOM 832 C C . LEU A 1 102 ? -11.696 5.048 15.361 1.00 91.94 102 LEU A C 1
ATOM 834 O O . LEU A 1 102 ? -10.493 5.200 15.154 1.00 91.94 102 LEU A O 1
ATOM 838 N N . ASP A 1 103 ? -12.250 5.216 16.557 1.00 88.94 103 ASP A N 1
ATOM 839 C CA . ASP A 1 103 ? -11.474 5.519 17.759 1.00 88.94 103 ASP A CA 1
ATOM 840 C C . ASP A 1 103 ? -10.750 4.267 18.281 1.00 88.94 103 ASP A C 1
ATOM 842 O O . ASP A 1 103 ? -11.295 3.163 18.272 1.00 88.94 103 ASP A O 1
ATOM 846 N N . GLY A 1 104 ? -9.512 4.434 18.759 1.00 85.75 104 GLY A N 1
ATOM 847 C CA . GLY A 1 104 ? -8.711 3.344 19.337 1.00 85.75 104 GLY A CA 1
ATOM 848 C C . GLY A 1 104 ? -7.919 2.498 18.332 1.00 85.75 104 GLY A C 1
ATOM 849 O O . GLY A 1 104 ? -7.262 1.548 18.739 1.00 85.75 104 GLY A O 1
ATOM 850 N N . PHE A 1 105 ? -7.929 2.851 17.042 1.00 88.19 105 PHE A N 1
ATOM 851 C CA . PHE A 1 105 ? -7.166 2.161 15.986 1.00 88.19 105 PHE A CA 1
ATOM 852 C C . PHE A 1 105 ? -5.953 2.971 15.493 1.00 88.19 105 PHE A C 1
ATOM 854 O O . PHE A 1 105 ? -5.373 2.648 14.461 1.00 88.19 105 PHE A O 1
ATOM 861 N N . ASN A 1 106 ? -5.553 4.016 16.224 1.00 85.75 106 ASN A N 1
ATOM 862 C CA . ASN A 1 106 ? -4.543 4.992 15.788 1.00 85.75 106 ASN A CA 1
ATOM 863 C C . ASN A 1 106 ? -3.168 4.378 15.479 1.00 85.75 106 ASN A C 1
ATOM 865 O O . ASN A 1 106 ? -2.438 4.915 14.659 1.00 85.75 106 ASN A O 1
ATOM 869 N N . GLU A 1 107 ? -2.822 3.256 16.109 1.00 86.00 107 GLU A N 1
ATOM 870 C CA . GLU A 1 107 ? -1.525 2.588 15.931 1.00 86.00 107 GLU A CA 1
ATOM 871 C C . GLU A 1 107 ? -1.531 1.585 14.762 1.00 86.00 107 GLU A C 1
ATOM 873 O O . GLU A 1 107 ? -0.484 1.126 14.305 1.00 86.00 107 GLU A O 1
ATOM 878 N N . ILE A 1 108 ? -2.711 1.251 14.233 1.00 89.62 108 ILE A N 1
ATOM 879 C CA . ILE A 1 108 ? -2.870 0.219 13.205 1.00 89.62 108 ILE A CA 1
ATOM 880 C C . ILE A 1 108 ? -2.281 0.599 11.838 1.00 89.62 108 ILE A C 1
ATOM 882 O O . ILE A 1 108 ? -1.724 -0.291 11.191 1.00 89.62 108 ILE A O 1
ATOM 886 N N . PRO A 1 109 ? -2.317 1.864 11.372 1.00 93.62 109 PRO A N 1
ATOM 887 C CA . PRO A 1 109 ? -1.577 2.254 10.174 1.00 93.62 109 PRO A CA 1
ATOM 888 C C . PRO A 1 109 ? -0.087 1.916 10.265 1.00 93.62 109 PRO A C 1
ATOM 890 O O . PRO A 1 109 ? 0.489 1.382 9.315 1.00 93.62 109 PRO A O 1
ATOM 893 N N . LEU A 1 110 ? 0.534 2.157 11.423 1.00 90.56 110 LEU A N 1
ATOM 894 C CA . LEU A 1 110 ? 1.938 1.830 11.642 1.00 90.56 110 LEU A CA 1
ATOM 895 C C . LEU A 1 110 ? 2.167 0.313 11.673 1.00 90.56 110 LEU A C 1
ATOM 897 O O . LEU A 1 110 ? 3.126 -0.169 11.073 1.00 90.56 110 LEU A O 1
ATOM 901 N N . VAL A 1 111 ? 1.264 -0.459 12.287 1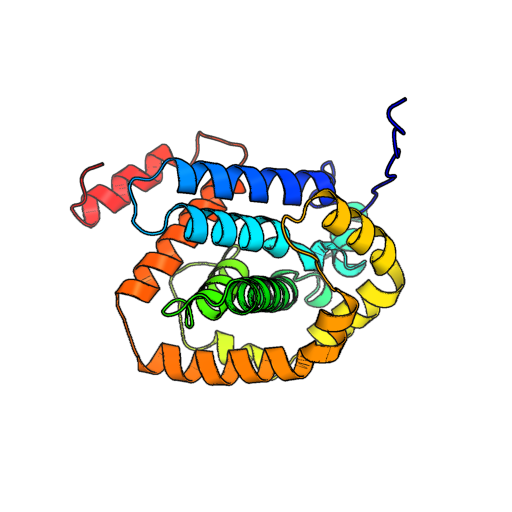.00 88.06 111 VAL A N 1
ATOM 902 C CA . VAL A 1 111 ? 1.297 -1.932 12.209 1.00 88.06 111 VAL A CA 1
ATOM 903 C C . VAL A 1 111 ? 1.244 -2.402 10.752 1.00 88.06 111 VAL A C 1
ATOM 905 O O . VAL A 1 111 ? 2.056 -3.235 10.356 1.00 88.06 111 VAL A O 1
ATOM 908 N N . ALA A 1 112 ? 0.358 -1.836 9.927 1.00 91.25 112 ALA A N 1
ATOM 909 C CA . ALA A 1 112 ? 0.270 -2.152 8.501 1.00 91.25 112 ALA A CA 1
ATOM 910 C C . ALA A 1 112 ? 1.584 -1.858 7.758 1.00 91.25 112 ALA A C 1
ATOM 912 O O . ALA A 1 112 ? 2.053 -2.692 6.979 1.00 91.25 112 ALA A O 1
ATOM 913 N N . TRP A 1 113 ? 2.213 -0.712 8.043 1.00 91.88 113 TRP A N 1
ATOM 914 C CA . TRP A 1 113 ? 3.532 -0.373 7.507 1.00 91.88 113 TRP A CA 1
ATOM 915 C C . TRP A 1 113 ? 4.583 -1.429 7.874 1.00 91.88 113 TRP A C 1
ATOM 917 O O . TRP A 1 113 ? 5.276 -1.936 6.992 1.00 91.88 113 TRP A O 1
ATOM 927 N N . ILE A 1 114 ? 4.676 -1.813 9.151 1.00 86.19 114 ILE A N 1
ATOM 928 C CA . ILE A 1 114 ? 5.656 -2.801 9.630 1.00 86.19 114 ILE A CA 1
ATOM 929 C C . ILE A 1 114 ? 5.423 -4.160 8.967 1.00 86.19 114 ILE A C 1
ATOM 931 O O . ILE A 1 114 ? 6.366 -4.756 8.446 1.00 86.19 114 ILE A O 1
ATOM 935 N N . VAL A 1 115 ? 4.175 -4.638 8.958 1.00 85.12 115 VAL A N 1
ATOM 936 C CA . VAL A 1 115 ? 3.795 -5.939 8.386 1.00 85.12 115 VAL A CA 1
ATOM 937 C C . VAL A 1 115 ? 4.210 -6.013 6.918 1.00 85.12 115 VAL A C 1
ATOM 939 O O . VAL A 1 115 ? 4.875 -6.967 6.514 1.00 85.12 115 VAL A O 1
ATOM 942 N N . ILE A 1 116 ? 3.891 -4.987 6.124 1.00 87.50 116 ILE A N 1
ATOM 943 C CA . ILE A 1 116 ? 4.264 -4.950 4.706 1.00 87.50 116 ILE A CA 1
ATOM 944 C C . ILE A 1 116 ? 5.774 -4.780 4.544 1.00 87.50 116 ILE A C 1
ATOM 946 O O . ILE A 1 116 ? 6.369 -5.409 3.679 1.00 87.50 116 ILE A O 1
ATOM 950 N N . LEU A 1 117 ? 6.447 -3.986 5.370 1.00 85.38 117 LEU A N 1
ATOM 951 C CA . LEU A 1 117 ? 7.896 -3.841 5.248 1.00 85.38 117 LEU A CA 1
ATOM 952 C C . LEU A 1 117 ? 8.629 -5.163 5.548 1.00 85.38 117 LEU A C 1
ATOM 954 O O . LEU A 1 117 ? 9.672 -5.447 4.956 1.00 85.38 117 LEU A O 1
ATOM 958 N N . LYS A 1 118 ? 8.077 -5.977 6.456 1.00 76.56 118 LYS A N 1
ATOM 959 C CA . LYS A 1 118 ? 8.689 -7.209 6.970 1.00 76.56 118 LYS A CA 1
ATOM 960 C C . LYS A 1 118 ? 8.210 -8.489 6.292 1.00 76.56 118 LYS A C 1
ATOM 962 O O . LYS A 1 118 ? 8.822 -9.524 6.528 1.00 76.56 118 LYS A O 1
ATOM 967 N N . HIS A 1 119 ? 7.208 -8.456 5.409 1.00 69.94 119 HIS A N 1
ATOM 968 C CA . HIS A 1 119 ? 6.656 -9.685 4.809 1.00 69.94 119 HIS A CA 1
ATOM 969 C C . HIS A 1 119 ? 7.658 -10.497 3.956 1.00 69.94 119 HIS A C 1
ATOM 971 O O . HIS A 1 119 ? 7.383 -11.638 3.593 1.00 69.94 119 HIS A O 1
ATOM 977 N N . HIS A 1 120 ? 8.830 -9.935 3.645 1.00 62.38 120 HIS A N 1
ATOM 978 C CA . HIS A 1 120 ? 9.936 -10.619 2.967 1.00 62.38 120 HIS A CA 1
ATOM 979 C C . HIS A 1 120 ? 11.213 -10.766 3.818 1.00 62.38 120 HIS A C 1
ATOM 981 O O . HIS A 1 120 ? 12.232 -11.216 3.294 1.00 62.38 120 HIS A O 1
ATOM 987 N N . GLY A 1 121 ? 11.196 -10.366 5.095 1.00 52.28 121 GLY A N 1
ATOM 988 C CA . GLY A 1 121 ? 12.372 -10.324 5.970 1.00 52.28 121 GLY A CA 1
ATOM 989 C C . GLY A 1 121 ? 12.273 -11.238 7.192 1.00 52.28 121 GLY A C 1
ATOM 990 O O . GLY A 1 121 ? 11.194 -11.685 7.570 1.00 52.28 121 GLY A O 1
ATOM 991 N N . ASP A 1 122 ? 13.424 -11.495 7.814 1.00 46.06 122 ASP A N 1
ATOM 992 C CA . ASP A 1 122 ? 13.515 -12.233 9.075 1.00 46.06 122 ASP A CA 1
ATOM 993 C C . ASP A 1 122 ? 12.980 -11.376 10.241 1.00 46.06 122 ASP A C 1
ATOM 995 O O . ASP A 1 122 ? 13.266 -10.177 10.339 1.00 46.06 122 ASP A O 1
ATOM 999 N N . ILE A 1 123 ? 12.171 -11.990 11.107 1.00 47.38 123 ILE A N 1
ATOM 1000 C CA . ILE A 1 123 ? 11.326 -11.334 12.129 1.00 47.38 123 ILE A CA 1
ATOM 1001 C C . ILE A 1 123 ? 12.164 -10.791 13.309 1.00 47.38 123 ILE A C 1
ATOM 1003 O O . ILE A 1 123 ? 11.689 -9.993 14.112 1.00 47.38 123 ILE A O 1
ATOM 1007 N N . GLN A 1 124 ? 13.436 -11.187 13.401 1.00 44.22 124 GLN A N 1
ATOM 1008 C CA . GLN A 1 124 ? 14.284 -11.017 14.588 1.00 44.22 124 GLN A CA 1
ATOM 1009 C C . GLN A 1 124 ? 14.702 -9.561 14.899 1.00 44.22 124 GLN A C 1
ATOM 1011 O O . GLN A 1 124 ? 15.066 -9.277 16.034 1.00 44.22 124 GLN A O 1
ATOM 1016 N N . ASP A 1 125 ? 14.590 -8.618 13.956 1.00 50.41 125 ASP A N 1
ATOM 1017 C CA . ASP A 1 125 ? 14.876 -7.187 14.180 1.00 50.41 125 ASP A CA 1
ATOM 1018 C C . ASP A 1 125 ? 13.608 -6.354 13.997 1.00 50.41 125 ASP A C 1
ATOM 1020 O O . ASP A 1 125 ? 13.446 -5.656 12.996 1.00 50.41 125 ASP A O 1
ATOM 1024 N N . LEU A 1 126 ? 12.629 -6.493 14.889 1.00 52.75 126 LEU A N 1
ATOM 1025 C CA . LEU A 1 126 ? 11.306 -5.937 14.605 1.00 52.75 126 LEU A CA 1
ATOM 1026 C C . LEU A 1 126 ? 11.238 -4.411 14.682 1.00 52.75 126 LEU A C 1
ATOM 1028 O O . LEU A 1 126 ? 10.408 -3.837 13.985 1.00 52.75 126 LEU A O 1
ATOM 1032 N N . LEU A 1 127 ? 12.082 -3.733 15.462 1.00 56.16 127 LEU A N 1
ATOM 1033 C CA . LEU A 1 127 ? 11.882 -2.308 15.718 1.00 56.16 127 LEU A CA 1
ATOM 1034 C C . LEU A 1 127 ? 13.183 -1.585 16.094 1.00 56.16 127 LEU A C 1
ATOM 1036 O O . LEU A 1 127 ? 13.717 -1.776 17.185 1.00 56.16 127 LEU A O 1
ATOM 1040 N N . GLY A 1 128 ? 13.656 -0.717 15.194 1.00 52.66 128 GLY A N 1
ATOM 1041 C CA . GLY A 1 128 ? 14.623 0.343 15.509 1.00 52.66 128 GLY A CA 1
ATOM 1042 C C . GLY A 1 128 ? 15.437 0.844 14.314 1.00 52.66 128 GLY A C 1
ATOM 1043 O O . GLY A 1 128 ? 15.725 2.033 14.233 1.00 52.66 128 GLY A O 1
ATOM 1044 N N . ARG A 1 129 ? 15.759 -0.027 13.349 1.00 59.78 129 ARG A N 1
ATOM 1045 C CA . ARG A 1 129 ? 16.599 0.311 12.179 1.00 59.78 129 ARG A CA 1
ATOM 1046 C C . ARG A 1 129 ? 15.790 0.703 10.942 1.00 59.78 129 ARG A C 1
ATOM 1048 O O . ARG A 1 129 ? 16.328 1.167 9.946 1.00 59.78 129 ARG A O 1
ATOM 1055 N N . GLU A 1 130 ? 14.487 0.476 10.976 1.00 65.88 130 GLU A N 1
ATOM 1056 C CA . GLU A 1 130 ? 13.567 0.613 9.852 1.00 65.88 130 GLU A CA 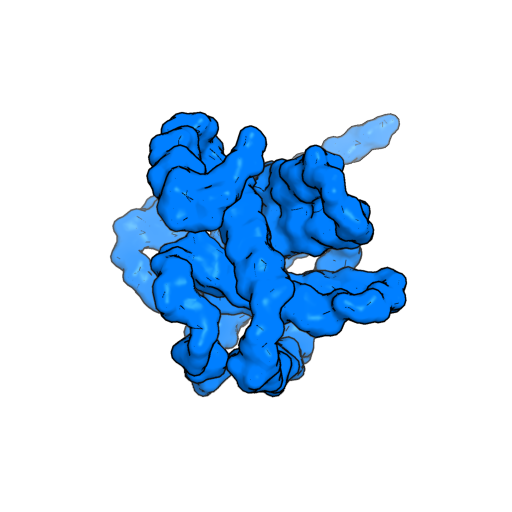1
ATOM 1057 C C . GLU A 1 130 ? 13.120 2.059 9.690 1.00 65.88 130 GLU A C 1
ATOM 1059 O O . GLU A 1 130 ? 13.053 2.546 8.567 1.00 65.88 130 GLU A O 1
ATOM 1064 N N . VAL A 1 131 ? 12.887 2.754 10.808 1.00 64.12 131 VAL A N 1
ATOM 1065 C CA . VAL A 1 131 ? 12.610 4.197 10.815 1.00 64.12 131 VAL A CA 1
ATOM 1066 C C . VAL A 1 131 ? 13.817 4.964 10.272 1.00 64.12 131 VAL A C 1
ATOM 1068 O O . VAL A 1 131 ? 13.656 5.929 9.538 1.00 64.12 131 VAL A O 1
ATOM 1071 N N . GLU A 1 132 ? 15.043 4.491 10.521 1.00 66.19 132 GLU A N 1
ATOM 1072 C CA . GLU A 1 132 ? 16.248 5.096 9.938 1.00 66.19 132 GLU A CA 1
ATOM 1073 C C . GLU A 1 132 ? 16.283 4.999 8.406 1.00 66.19 132 GLU A C 1
ATOM 1075 O O . GLU A 1 132 ? 16.824 5.893 7.760 1.00 66.19 132 GLU A O 1
ATOM 1080 N N . LYS A 1 133 ? 15.658 3.973 7.809 1.00 69.50 133 LYS A N 1
ATOM 1081 C CA . LYS A 1 133 ? 15.561 3.829 6.346 1.00 69.50 133 LYS A CA 1
ATOM 1082 C C . LYS A 1 133 ? 14.592 4.822 5.704 1.00 69.50 133 LYS A C 1
ATOM 1084 O O . LYS A 1 133 ? 14.625 4.969 4.490 1.00 69.50 133 LYS A O 1
ATOM 1089 N N . LEU A 1 134 ? 13.747 5.501 6.484 1.00 73.38 134 LEU A N 1
ATOM 1090 C CA . LEU A 1 134 ? 12.883 6.575 5.978 1.00 73.38 134 LEU A CA 1
ATOM 1091 C C . LEU A 1 134 ? 13.648 7.885 5.734 1.00 73.38 134 LEU A C 1
ATOM 1093 O O . LEU A 1 134 ? 13.109 8.791 5.108 1.00 73.38 134 LEU A O 1
ATOM 1097 N N . LYS A 1 135 ? 14.915 7.968 6.165 1.00 67.81 135 LYS A N 1
ATOM 1098 C CA . LYS A 1 135 ? 15.769 9.154 5.990 1.00 67.81 135 LYS A CA 1
ATOM 1099 C C . LYS A 1 135 ? 16.424 9.248 4.610 1.00 67.81 135 LYS A C 1
ATOM 1101 O O . LYS A 1 135 ? 16.965 10.300 4.282 1.00 67.81 135 LYS A O 1
ATOM 1106 N N . ASP A 1 136 ? 16.389 8.170 3.829 1.00 75.50 136 ASP A N 1
ATOM 1107 C CA . ASP A 1 136 ? 16.921 8.106 2.466 1.00 75.50 136 ASP A CA 1
ATOM 1108 C C . ASP A 1 136 ? 15.870 7.472 1.544 1.00 75.50 136 ASP A C 1
ATOM 1110 O O . ASP A 1 136 ? 15.724 6.249 1.460 1.00 75.50 136 ASP A O 1
ATOM 1114 N N . LEU A 1 137 ? 15.069 8.334 0.913 1.00 88.06 137 LEU A N 1
ATOM 1115 C CA . LEU A 1 137 ? 13.934 7.947 0.075 1.00 88.06 137 LEU A CA 1
ATOM 1116 C C . LEU A 1 137 ? 14.158 8.233 -1.410 1.00 88.06 137 LEU A C 1
ATOM 1118 O O . LEU A 1 137 ? 13.222 8.051 -2.184 1.00 88.06 137 LEU A O 1
ATOM 1122 N N . ASP A 1 138 ? 15.375 8.575 -1.840 1.00 90.38 138 ASP A N 1
ATOM 1123 C CA . ASP A 1 138 ? 15.692 8.877 -3.247 1.00 90.38 138 ASP A CA 1
ATOM 1124 C C . ASP A 1 138 ? 15.246 7.743 -4.188 1.00 90.38 138 ASP A C 1
ATOM 1126 O O . ASP A 1 138 ? 14.706 7.956 -5.282 1.00 90.38 138 ASP A O 1
ATOM 1130 N N . ILE A 1 139 ? 15.426 6.496 -3.741 1.00 90.06 139 ILE A N 1
ATOM 1131 C CA . ILE A 1 139 ? 14.977 5.304 -4.469 1.00 90.06 139 ILE A CA 1
ATOM 1132 C C . ILE A 1 139 ? 13.449 5.248 -4.539 1.00 90.06 139 ILE A C 1
ATOM 1134 O O . ILE A 1 139 ? 12.904 4.949 -5.600 1.00 90.06 139 ILE A O 1
ATOM 1138 N N . VAL A 1 140 ? 12.755 5.543 -3.441 1.00 93.38 140 VAL A N 1
ATOM 1139 C CA . VAL A 1 140 ? 11.289 5.504 -3.378 1.00 93.38 140 VAL A CA 1
ATOM 1140 C C . VAL A 1 140 ? 10.673 6.624 -4.216 1.00 93.38 140 VAL A C 1
ATOM 1142 O O . VAL A 1 140 ? 9.725 6.379 -4.957 1.00 93.38 140 VAL A O 1
ATOM 1145 N N . GLU A 1 141 ? 11.242 7.826 -4.181 1.00 95.25 141 GLU A N 1
ATOM 1146 C CA . GLU A 1 141 ? 10.838 8.932 -5.052 1.00 95.25 141 GLU A CA 1
ATOM 1147 C C . GLU A 1 141 ? 11.035 8.565 -6.527 1.00 95.25 141 GLU A C 1
ATOM 1149 O O . GLU A 1 141 ? 10.136 8.758 -7.347 1.00 95.25 141 GLU A O 1
ATOM 1154 N N . THR A 1 142 ? 12.159 7.920 -6.858 1.00 96.19 142 THR A N 1
ATOM 1155 C CA . THR A 1 142 ? 12.398 7.384 -8.205 1.00 96.19 142 THR A CA 1
ATOM 1156 C C . THR A 1 142 ? 11.330 6.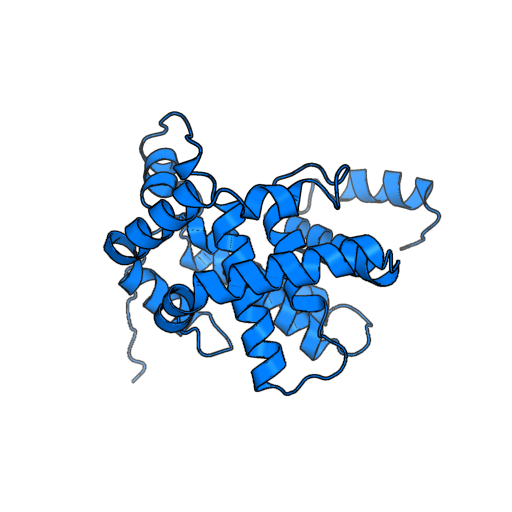356 -8.606 1.00 96.19 142 THR A C 1
ATOM 1158 O O . THR A 1 142 ? 10.856 6.379 -9.740 1.00 96.19 142 THR A O 1
ATOM 1161 N N . GLN A 1 143 ? 10.926 5.463 -7.697 1.00 96.75 143 GLN A N 1
ATOM 1162 C CA . GLN A 1 143 ? 9.859 4.486 -7.943 1.00 96.75 143 GLN A CA 1
ATOM 1163 C C . GLN A 1 143 ? 8.489 5.149 -8.146 1.00 96.75 143 GLN A C 1
ATOM 1165 O O . GLN A 1 143 ? 7.718 4.707 -8.996 1.00 96.75 143 GLN A O 1
ATOM 1170 N N . ILE A 1 144 ? 8.180 6.213 -7.400 1.00 97.81 144 ILE A N 1
ATOM 1171 C CA . ILE A 1 144 ? 6.933 6.975 -7.555 1.00 97.81 144 ILE A CA 1
ATOM 1172 C C . ILE A 1 144 ? 6.869 7.623 -8.938 1.00 97.81 144 ILE A C 1
ATOM 1174 O O . ILE A 1 144 ? 5.862 7.490 -9.633 1.00 97.81 144 ILE A O 1
ATOM 1178 N N . GLU A 1 145 ? 7.938 8.299 -9.358 1.00 98.06 145 GLU A N 1
ATOM 1179 C CA . GLU A 1 145 ? 7.993 8.938 -10.677 1.00 98.06 145 GLU A CA 1
ATOM 1180 C C . GLU A 1 145 ? 7.946 7.920 -11.823 1.00 98.06 145 GLU A C 1
ATOM 1182 O O . GLU A 1 145 ? 7.381 8.196 -12.884 1.00 98.06 145 GLU A O 1
ATOM 1187 N N . ASP A 1 146 ? 8.495 6.726 -11.603 1.00 98.25 146 ASP A N 1
ATOM 1188 C CA . ASP A 1 146 ? 8.381 5.606 -12.530 1.00 98.25 146 ASP A CA 1
ATOM 1189 C C . ASP A 1 146 ? 6.933 5.102 -12.654 1.00 98.25 146 ASP A C 1
ATOM 1191 O O . ASP A 1 146 ? 6.419 4.978 -13.767 1.00 98.25 146 ASP A O 1
ATOM 1195 N N . ILE A 1 147 ? 6.232 4.900 -11.532 1.00 98.31 147 ILE A N 1
ATOM 1196 C CA . ILE A 1 147 ? 4.817 4.498 -11.533 1.00 98.31 147 ILE A CA 1
ATOM 1197 C C . ILE A 1 147 ? 3.952 5.542 -12.240 1.00 98.31 147 ILE A C 1
ATOM 1199 O O . ILE A 1 147 ? 3.173 5.181 -13.123 1.00 98.31 147 ILE A O 1
ATOM 1203 N N . LYS A 1 148 ? 4.109 6.829 -11.898 1.00 98.00 148 LYS A N 1
ATOM 1204 C CA . LYS A 1 148 ? 3.344 7.930 -12.511 1.00 98.00 148 LYS A CA 1
ATOM 1205 C C . LYS A 1 148 ? 3.462 7.949 -14.033 1.00 98.00 148 LYS A C 1
ATOM 1207 O O . LYS A 1 148 ? 2.529 8.362 -14.710 1.00 98.00 148 LYS A O 1
ATOM 1212 N N . ARG A 1 149 ? 4.616 7.540 -14.564 1.00 97.94 149 ARG A N 1
ATOM 1213 C CA . ARG A 1 149 ? 4.910 7.564 -15.998 1.00 97.94 149 ARG A CA 1
ATOM 1214 C C . ARG A 1 149 ? 4.441 6.318 -16.736 1.00 97.94 149 ARG A C 1
ATOM 1216 O O . ARG A 1 149 ? 4.087 6.427 -17.904 1.00 97.94 149 ARG A O 1
ATOM 1223 N N . ASN A 1 150 ? 4.524 5.154 -16.095 1.00 97.69 150 ASN A N 1
ATOM 1224 C CA . ASN A 1 150 ? 4.453 3.876 -16.804 1.00 97.69 150 ASN A CA 1
ATOM 1225 C C . ASN A 1 150 ? 3.258 3.001 -16.411 1.00 97.69 150 ASN A C 1
ATOM 1227 O O . ASN A 1 150 ? 2.841 2.172 -17.217 1.00 97.69 150 ASN A O 1
ATOM 1231 N N . SER A 1 151 ? 2.725 3.162 -15.198 1.00 97.44 151 SER A N 1
ATOM 1232 C CA . SER A 1 151 ? 1.814 2.177 -14.591 1.00 97.44 151 SER A CA 1
ATOM 1233 C C . SER A 1 151 ? 0.605 2.804 -13.891 1.00 97.44 151 SER A C 1
ATOM 1235 O O . SER A 1 151 ? -0.180 2.088 -13.271 1.00 97.44 151 SER A O 1
ATOM 1237 N N . MET A 1 152 ? 0.454 4.130 -13.954 1.00 96.88 152 MET A N 1
ATOM 1238 C CA . MET A 1 152 ? -0.559 4.876 -13.204 1.00 96.88 152 MET A CA 1
ATOM 1239 C C . MET A 1 152 ? -1.981 4.484 -13.601 1.00 96.88 152 MET A C 1
ATOM 1241 O O . MET A 1 152 ? -2.809 4.210 -12.738 1.00 96.88 152 MET A O 1
ATOM 1245 N N . GLU A 1 153 ? -2.265 4.457 -14.899 1.00 96.62 153 GLU A N 1
ATOM 1246 C CA . GLU A 1 153 ? -3.583 4.149 -15.447 1.00 96.62 153 GLU A CA 1
ATOM 1247 C C . GLU A 1 153 ? -3.998 2.721 -15.094 1.00 96.62 153 GLU A C 1
ATOM 1249 O O . GLU A 1 153 ? -5.087 2.511 -14.568 1.00 96.62 153 GLU A O 1
ATOM 1254 N N . GLU A 1 154 ? -3.099 1.752 -15.288 1.00 97.31 154 GLU A N 1
ATOM 1255 C CA . GLU A 1 154 ? -3.383 0.357 -14.957 1.00 97.31 154 GLU A CA 1
ATOM 1256 C C . GLU A 1 154 ? -3.596 0.166 -13.449 1.00 97.31 154 GLU A C 1
ATOM 1258 O O . GLU A 1 154 ? -4.514 -0.539 -13.043 1.00 97.31 154 GLU A O 1
ATOM 1263 N N . LEU A 1 155 ? -2.809 0.833 -12.595 1.00 97.56 155 LEU A N 1
ATOM 1264 C CA . LEU A 1 155 ? -3.038 0.787 -11.150 1.00 97.56 155 LEU A CA 1
ATOM 1265 C C . LEU A 1 155 ? -4.382 1.400 -10.749 1.00 97.56 155 LEU A C 1
ATOM 1267 O O . LEU A 1 155 ? -5.036 0.852 -9.863 1.00 97.56 155 LEU A O 1
ATOM 1271 N N . LYS A 1 156 ? -4.808 2.504 -11.379 1.00 96.75 156 LYS A N 1
ATOM 1272 C CA . LYS A 1 156 ? -6.140 3.082 -11.139 1.00 96.75 156 LYS A CA 1
ATOM 1273 C C . LYS A 1 156 ? -7.232 2.064 -11.460 1.00 96.75 156 LYS A C 1
ATOM 1275 O O . LYS A 1 156 ? -8.084 1.836 -10.612 1.00 96.75 156 LYS A O 1
ATOM 1280 N N . GLU A 1 157 ? -7.155 1.409 -12.618 1.00 96.19 157 GLU A N 1
ATOM 1281 C CA . 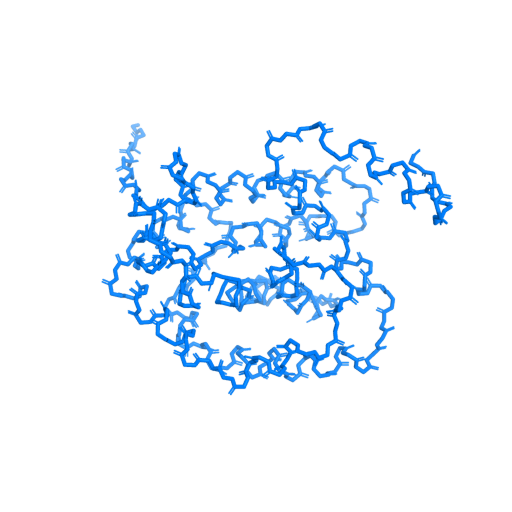GLU A 1 157 ? -8.113 0.367 -13.014 1.00 96.19 157 GLU A CA 1
ATOM 1282 C C . GLU A 1 157 ? -8.103 -0.828 -12.046 1.00 96.19 157 GLU A C 1
ATOM 1284 O O . GLU A 1 157 ? -9.162 -1.305 -11.642 1.00 96.19 157 GLU A O 1
ATOM 1289 N N . ILE A 1 158 ? -6.917 -1.286 -11.619 1.00 96.62 158 ILE A N 1
ATOM 1290 C CA . ILE A 1 158 ? -6.783 -2.372 -10.636 1.00 96.62 158 ILE A CA 1
ATOM 1291 C C . ILE A 1 158 ? -7.503 -2.003 -9.337 1.00 96.62 158 ILE A C 1
ATOM 1293 O O . ILE A 1 158 ? -8.321 -2.784 -8.854 1.00 96.62 158 ILE A O 1
ATOM 1297 N N . TYR A 1 159 ? -7.203 -0.837 -8.758 1.00 97.12 159 TYR A N 1
ATOM 1298 C CA . TYR A 1 159 ? -7.778 -0.445 -7.470 1.00 97.12 159 TYR A CA 1
ATOM 1299 C C . TYR A 1 159 ? -9.246 -0.031 -7.556 1.00 97.12 159 TYR A C 1
ATOM 1301 O O . TYR A 1 159 ? -9.953 -0.206 -6.567 1.00 97.12 159 TYR A O 1
ATOM 1309 N N . GLU A 1 160 ? -9.716 0.467 -8.699 1.00 95.31 160 GLU A N 1
ATOM 1310 C CA . GLU A 1 160 ? -11.141 0.715 -8.936 1.00 95.31 160 GLU A CA 1
ATOM 1311 C C . GLU A 1 160 ? -11.952 -0.589 -8.908 1.00 95.31 160 GLU A C 1
ATOM 1313 O O . GLU A 1 160 ? -13.046 -0.607 -8.346 1.00 95.31 160 GLU A O 1
ATOM 1318 N N . ASP A 1 161 ? -11.409 -1.687 -9.447 1.00 94.75 161 ASP A N 1
ATOM 1319 C CA . ASP A 1 161 ? -12.087 -2.988 -9.437 1.00 94.75 161 ASP A CA 1
ATOM 1320 C C . ASP A 1 161 ? -11.980 -3.712 -8.086 1.00 94.75 161 ASP A C 1
ATOM 1322 O O . ASP A 1 161 ? -12.972 -4.256 -7.596 1.00 94.75 161 ASP A O 1
ATOM 1326 N N . ILE A 1 162 ? -10.789 -3.742 -7.472 1.00 94.50 162 ILE A N 1
ATOM 1327 C CA . ILE A 1 162 ? -10.576 -4.567 -6.274 1.00 94.50 162 ILE A CA 1
ATOM 1328 C C . ILE A 1 162 ? -10.897 -3.825 -4.977 1.00 94.50 162 ILE A C 1
ATOM 1330 O O . ILE A 1 162 ? -11.299 -4.451 -4.004 1.00 94.50 162 ILE A O 1
ATOM 1334 N N . SER A 1 163 ? -10.704 -2.513 -4.874 1.00 90.50 163 SER A N 1
ATOM 1335 C CA . SER A 1 163 ? -10.753 -1.869 -3.559 1.00 90.50 163 SER A CA 1
ATOM 1336 C C . SER A 1 163 ? -12.179 -1.718 -3.013 1.00 90.50 163 SER A C 1
ATOM 1338 O O . SER A 1 163 ? -13.110 -1.314 -3.700 1.00 90.50 163 SER A O 1
ATOM 1340 N N . SER A 1 164 ? -12.339 -1.976 -1.716 1.00 83.19 164 SER A N 1
ATOM 1341 C CA . SER A 1 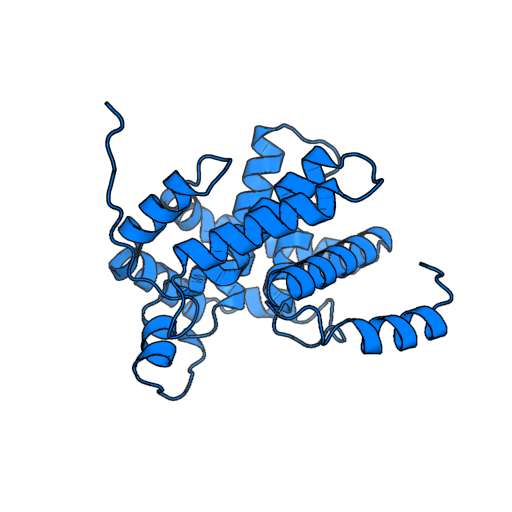164 ? -13.561 -1.708 -0.942 1.00 83.19 164 SER A CA 1
ATOM 1342 C C . SER A 1 164 ? -13.735 -0.228 -0.574 1.00 83.19 164 SER A C 1
ATOM 1344 O O . SER A 1 164 ? -14.812 0.193 -0.144 1.00 83.19 164 SER A O 1
ATOM 1346 N N . ILE A 1 165 ? -12.662 0.556 -0.704 1.00 87.88 165 ILE A N 1
ATOM 1347 C CA . ILE A 1 165 ? -12.614 1.998 -0.464 1.00 87.88 165 ILE A CA 1
ATOM 1348 C C . ILE A 1 165 ? -12.166 2.719 -1.731 1.00 87.88 165 ILE A C 1
ATOM 1350 O O . ILE A 1 165 ? -11.428 2.161 -2.538 1.00 87.88 165 ILE A O 1
ATOM 1354 N N . ASN A 1 166 ? -12.548 3.987 -1.874 1.00 89.69 166 ASN A N 1
ATOM 1355 C CA . ASN A 1 166 ? -12.004 4.824 -2.937 1.00 89.69 166 ASN A CA 1
ATOM 1356 C C . ASN A 1 166 ? -10.492 5.024 -2.731 1.00 89.69 166 ASN A C 1
ATOM 1358 O O . ASN A 1 166 ? -10.087 5.666 -1.759 1.00 89.69 166 ASN A O 1
ATOM 1362 N N . VAL A 1 167 ? -9.675 4.480 -3.634 1.00 93.56 167 VAL A N 1
ATOM 1363 C CA . VAL A 1 167 ? -8.212 4.611 -3.600 1.00 93.56 167 VAL A CA 1
ATOM 1364 C C . VAL A 1 167 ? -7.796 5.799 -4.457 1.00 93.56 167 VAL A C 1
ATOM 1366 O O . VAL A 1 167 ? -7.799 5.737 -5.683 1.00 93.56 167 VAL A O 1
ATOM 1369 N N . ASP A 1 168 ? -7.407 6.886 -3.799 1.00 93.69 168 ASP A N 1
ATOM 1370 C CA . ASP A 1 168 ? -6.895 8.086 -4.456 1.00 93.69 168 ASP A CA 1
ATOM 1371 C C . ASP A 1 168 ? -5.363 8.024 -4.587 1.00 93.69 168 ASP A C 1
ATOM 1373 O O . ASP A 1 168 ? -4.625 8.465 -3.704 1.00 93.69 168 ASP A O 1
ATOM 1377 N N . LEU A 1 169 ? -4.873 7.446 -5.690 1.00 96.81 169 LEU A N 1
ATOM 1378 C CA . LEU A 1 169 ? -3.431 7.341 -5.960 1.00 96.81 169 LEU A CA 1
ATOM 1379 C C . LEU A 1 169 ? -2.762 8.712 -6.144 1.00 96.81 169 LEU A C 1
ATOM 1381 O O . LEU A 1 169 ? -1.613 8.900 -5.747 1.00 96.81 169 LEU A O 1
ATOM 1385 N N . GLU A 1 170 ? -3.466 9.684 -6.727 1.00 96.56 170 GLU A N 1
ATOM 1386 C CA . GLU A 1 170 ? -2.935 11.042 -6.891 1.00 96.56 170 GLU A CA 1
ATOM 1387 C C . GLU A 1 170 ? -2.819 11.736 -5.535 1.00 96.56 170 GLU A C 1
ATOM 1389 O O . GLU A 1 170 ? -1.779 12.322 -5.223 1.00 96.56 170 GLU A O 1
ATOM 1394 N N . GLY A 1 171 ? -3.842 11.594 -4.691 1.00 95.69 171 GLY A N 1
ATOM 1395 C CA . GLY A 1 171 ? -3.825 12.047 -3.308 1.00 95.69 171 GLY A CA 1
ATOM 1396 C C . GLY A 1 171 ? -2.741 11.371 -2.473 1.00 95.69 171 GLY A C 1
ATOM 1397 O O . GLY A 1 171 ? -2.109 12.047 -1.660 1.00 95.69 171 GLY A O 1
ATOM 1398 N N . PHE A 1 172 ? -2.484 10.075 -2.681 1.00 97.50 172 PHE A N 1
ATOM 1399 C CA . PHE A 1 172 ? -1.363 9.370 -2.056 1.00 97.50 172 PHE A CA 1
ATOM 1400 C C . PHE A 1 172 ? -0.025 10.008 -2.438 1.00 97.50 172 PHE A C 1
ATOM 1402 O O . PHE A 1 172 ? 0.725 10.428 -1.558 1.00 97.50 172 PHE A O 1
ATOM 1409 N N . PHE A 1 173 ? 0.262 10.151 -3.735 1.00 97.19 173 PHE A N 1
ATOM 1410 C CA . PHE A 1 173 ? 1.526 10.739 -4.182 1.00 97.19 173 PHE A CA 1
ATOM 1411 C C . PHE A 1 173 ? 1.673 12.208 -3.774 1.00 97.19 173 PHE A C 1
ATOM 1413 O O . PHE A 1 173 ? 2.769 12.630 -3.414 1.00 97.19 173 PHE A O 1
ATOM 1420 N N . GLY A 1 174 ? 0.583 12.981 -3.778 1.00 96.75 174 GLY A N 1
ATOM 1421 C CA . GLY A 1 174 ? 0.580 14.374 -3.325 1.00 96.75 174 GLY A CA 1
ATOM 1422 C C . GLY A 1 174 ? 0.841 14.530 -1.824 1.00 96.75 174 GLY A C 1
ATOM 1423 O O . GLY A 1 174 ? 1.419 15.530 -1.406 1.00 96.75 174 GLY A O 1
ATOM 1424 N N . LYS A 1 175 ? 0.461 13.534 -1.014 1.00 96.62 175 LYS A N 1
ATOM 1425 C CA . LYS A 1 175 ? 0.674 13.512 0.443 1.00 96.62 175 LYS A CA 1
ATOM 1426 C C . LYS A 1 175 ? 1.878 12.676 0.870 1.00 96.62 175 LYS A C 1
ATOM 1428 O O . LYS A 1 175 ? 2.131 12.579 2.067 1.00 96.62 175 LYS A O 1
ATOM 1433 N N . PHE A 1 176 ? 2.638 12.104 -0.064 1.00 96.19 176 PHE A N 1
ATOM 1434 C CA . PHE A 1 176 ? 3.694 11.135 0.239 1.00 96.19 176 PHE A CA 1
ATOM 1435 C C . PHE A 1 176 ? 4.673 11.636 1.314 1.00 96.19 176 PHE A C 1
ATOM 1437 O O . PHE A 1 176 ? 4.888 10.960 2.318 1.00 96.19 176 PHE A O 1
ATOM 1444 N N . GLY A 1 177 ? 5.184 12.864 1.173 1.00 94.69 177 GLY A N 1
ATOM 1445 C CA . GLY A 1 177 ? 6.094 13.455 2.161 1.00 94.69 177 GLY A CA 1
ATOM 1446 C C . GLY A 1 177 ? 5.457 13.703 3.537 1.00 94.69 177 GLY A C 1
ATOM 1447 O O . GLY A 1 177 ? 6.137 13.600 4.555 1.00 94.69 177 GLY A O 1
ATOM 1448 N N . GLU A 1 178 ? 4.155 14.001 3.604 1.00 95.56 178 GLU A N 1
ATOM 1449 C CA . GLU A 1 178 ? 3.429 14.106 4.881 1.00 95.56 178 GLU A CA 1
ATOM 1450 C C . GLU A 1 178 ? 3.235 12.731 5.522 1.00 95.56 178 GLU A C 1
ATOM 1452 O O . GLU A 1 178 ? 3.381 12.588 6.735 1.00 95.56 178 GLU A O 1
ATOM 1457 N N . THR A 1 179 ? 2.926 11.719 4.710 1.00 96.06 179 THR A N 1
ATOM 1458 C CA . THR A 1 179 ? 2.779 10.332 5.151 1.00 96.06 179 THR A CA 1
ATOM 1459 C C . THR A 1 179 ? 4.080 9.806 5.744 1.00 96.06 179 THR A C 1
ATOM 1461 O O . THR A 1 179 ? 4.055 9.260 6.842 1.00 96.06 179 THR A O 1
ATOM 1464 N N . VAL A 1 180 ? 5.218 10.031 5.082 1.00 94.31 180 VAL A N 1
ATOM 1465 C CA . VAL A 1 180 ? 6.541 9.646 5.599 1.00 94.31 180 VAL A CA 1
ATOM 1466 C C . VAL A 1 180 ? 6.800 10.276 6.966 1.00 94.31 180 VAL A C 1
ATOM 1468 O O . VAL A 1 180 ? 7.085 9.555 7.917 1.00 94.31 180 VAL A O 1
ATOM 1471 N N . LYS A 1 181 ? 6.608 11.595 7.103 1.00 92.56 181 LYS A N 1
ATOM 1472 C CA . LYS A 1 181 ? 6.821 12.303 8.380 1.00 92.56 181 LYS A CA 1
ATOM 1473 C C . LYS A 1 181 ? 5.948 11.764 9.512 1.00 92.56 181 LYS A C 1
ATOM 1475 O O . LYS A 1 181 ? 6.378 11.731 10.664 1.00 92.56 181 LYS A O 1
ATOM 1480 N N . LYS A 1 182 ? 4.714 11.353 9.203 1.00 93.06 182 LYS A N 1
ATOM 1481 C CA . LYS A 1 182 ? 3.834 10.709 10.186 1.00 93.06 182 LYS A CA 1
ATOM 1482 C C . LYS A 1 182 ? 4.360 9.344 10.602 1.00 93.06 182 LYS A C 1
ATOM 1484 O O . LYS A 1 182 ? 4.445 9.099 11.798 1.00 93.06 182 LYS A O 1
ATOM 1489 N N . ILE A 1 183 ? 4.765 8.505 9.646 1.00 92.00 183 ILE A N 1
ATOM 1490 C CA . ILE A 1 183 ? 5.353 7.190 9.941 1.00 92.00 183 ILE A CA 1
ATOM 1491 C C . ILE A 1 183 ? 6.603 7.349 10.811 1.00 92.00 183 ILE A C 1
ATOM 1493 O O . ILE A 1 183 ? 6.757 6.608 11.774 1.00 92.00 183 ILE A O 1
ATOM 1497 N N . GLU A 1 184 ? 7.472 8.320 10.516 1.00 88.75 184 GLU A N 1
ATOM 1498 C CA . GLU A 1 184 ? 8.655 8.603 11.337 1.00 88.75 184 GLU A CA 1
ATOM 1499 C C . GLU A 1 184 ? 8.266 8.971 12.774 1.00 88.75 184 GLU A C 1
ATOM 1501 O O . GLU A 1 184 ? 8.720 8.332 13.723 1.00 88.75 184 GLU A O 1
ATOM 1506 N N . SER A 1 185 ? 7.368 9.947 12.938 1.00 87.81 185 SER A N 1
ATOM 1507 C CA . SER A 1 185 ? 6.931 10.411 14.258 1.00 87.81 185 SER A CA 1
ATOM 1508 C C . SER A 1 185 ? 6.216 9.323 15.067 1.00 87.81 185 SER A C 1
ATOM 1510 O O . SER A 1 185 ? 6.426 9.210 16.276 1.00 87.81 185 SER A O 1
ATOM 1512 N N . GLU A 1 186 ? 5.345 8.545 14.428 1.00 87.62 186 GLU A N 1
ATOM 1513 C CA . GLU A 1 186 ? 4.608 7.457 15.074 1.00 87.62 186 GLU A CA 1
ATOM 1514 C C . GLU A 1 186 ? 5.530 6.275 15.374 1.00 87.62 186 GLU A C 1
ATOM 1516 O O . GLU A 1 186 ? 5.448 5.702 16.457 1.00 87.62 186 GLU A O 1
ATOM 1521 N N . GLY A 1 187 ? 6.445 5.951 14.458 1.00 82.25 187 GLY A N 1
ATOM 1522 C CA . GLY A 1 187 ? 7.450 4.905 14.609 1.00 82.25 187 GLY A CA 1
ATOM 1523 C C . GLY A 1 187 ? 8.349 5.142 15.815 1.00 82.25 187 GLY A C 1
ATOM 1524 O O . GLY A 1 187 ? 8.528 4.234 16.627 1.00 82.25 187 GLY A O 1
ATOM 1525 N N . GLU A 1 188 ? 8.852 6.366 15.987 1.00 77.94 188 GLU A N 1
ATOM 1526 C CA . GLU A 1 188 ? 9.609 6.746 17.182 1.00 77.94 188 GLU A CA 1
ATOM 1527 C C . GLU A 1 188 ? 8.784 6.497 18.453 1.00 77.94 188 GLU A C 1
ATOM 1529 O O . GLU A 1 188 ? 9.220 5.756 19.337 1.00 77.94 188 GLU A O 1
ATOM 1534 N N . SER A 1 189 ? 7.556 7.024 18.527 1.00 76.12 189 SER A N 1
ATOM 1535 C CA . SER A 1 189 ? 6.691 6.851 19.705 1.00 76.12 189 SER A CA 1
ATOM 1536 C C . SER A 1 189 ? 6.351 5.384 19.991 1.00 76.12 189 SER A C 1
ATOM 1538 O O . SER A 1 189 ? 6.278 4.973 21.152 1.00 76.12 189 SER A O 1
ATOM 1540 N N . PHE A 1 190 ? 6.137 4.587 18.949 1.00 73.81 190 PHE A N 1
ATOM 1541 C CA . PHE A 1 190 ? 5.757 3.185 19.056 1.00 73.81 190 PHE A CA 1
ATOM 1542 C C . PHE A 1 190 ? 6.896 2.334 19.621 1.00 73.81 190 PHE A C 1
ATOM 1544 O O . PHE A 1 190 ? 6.667 1.547 20.542 1.00 73.81 190 PHE A O 1
ATOM 1551 N N . VAL A 1 191 ? 8.134 2.560 19.157 1.00 66.06 191 VAL A N 1
ATOM 1552 C CA . VAL A 1 191 ? 9.350 1.931 19.707 1.00 66.06 191 VAL A CA 1
ATOM 1553 C C . VAL A 1 191 ? 9.501 2.247 21.198 1.00 66.06 191 VAL A C 1
ATOM 1555 O O . VAL A 1 191 ? 9.841 1.361 21.987 1.00 66.06 191 VAL A O 1
ATOM 1558 N N . PHE A 1 192 ? 9.211 3.486 21.606 1.00 57.19 192 PHE A N 1
ATOM 1559 C CA . PHE A 1 192 ? 9.265 3.879 23.016 1.00 57.19 192 PHE A CA 1
ATOM 1560 C C . PHE A 1 192 ? 8.157 3.245 23.867 1.00 57.19 192 PHE A C 1
ATOM 1562 O O . PHE A 1 192 ? 8.385 2.979 25.047 1.00 57.19 192 PHE A O 1
ATOM 1569 N N . SER A 1 193 ? 6.982 2.980 23.290 1.00 65.38 193 SER A N 1
ATOM 1570 C CA . SER A 1 193 ? 5.815 2.487 24.034 1.00 65.38 193 SER A CA 1
ATOM 1571 C C . SER A 1 193 ? 5.924 1.026 24.501 1.00 65.38 193 SER A C 1
ATOM 1573 O O . SER A 1 193 ? 5.356 0.691 25.538 1.00 65.38 193 SER A O 1
ATOM 1575 N N . LYS A 1 194 ? 6.646 0.155 23.769 1.00 58.56 194 LYS A N 1
ATOM 1576 C CA . LYS A 1 194 ? 6.789 -1.297 24.039 1.00 58.56 194 LYS A CA 1
ATOM 1577 C C . LYS A 1 194 ? 5.479 -2.014 24.431 1.00 58.56 194 LYS A C 1
ATOM 1579 O O . LYS A 1 194 ? 5.498 -2.926 25.259 1.00 58.56 194 LYS A O 1
ATOM 1584 N N . ASN A 1 195 ? 4.340 -1.622 23.862 1.00 65.00 195 ASN A N 1
ATOM 1585 C CA . ASN A 1 195 ? 3.065 -2.263 24.178 1.00 65.00 195 ASN A CA 1
ATOM 1586 C C . ASN A 1 195 ? 3.006 -3.672 23.561 1.00 65.00 195 ASN A C 1
ATOM 1588 O O . ASN A 1 195 ? 3.105 -3.820 22.347 1.00 65.00 195 ASN A O 1
ATOM 1592 N N . ILE A 1 196 ? 2.847 -4.704 24.392 1.00 56.78 196 ILE A N 1
ATOM 1593 C CA . ILE A 1 196 ? 2.862 -6.111 23.965 1.00 56.78 196 ILE A CA 1
ATOM 1594 C C . ILE A 1 196 ? 1.746 -6.437 22.961 1.00 56.78 196 ILE A C 1
ATOM 1596 O O . ILE A 1 196 ? 1.970 -7.212 22.031 1.00 56.78 196 ILE A O 1
ATOM 1600 N N . ASP A 1 197 ? 0.590 -5.778 23.080 1.00 66.31 197 ASP A N 1
ATOM 1601 C CA . ASP A 1 197 ? -0.556 -5.969 22.184 1.00 66.31 197 ASP A CA 1
ATOM 1602 C C . ASP A 1 197 ? -0.199 -5.612 20.736 1.00 66.31 197 ASP A C 1
ATOM 1604 O O . ASP A 1 197 ? -0.639 -6.263 19.788 1.00 66.31 197 ASP A O 1
ATOM 1608 N N . ASN A 1 198 ? 0.687 -4.634 20.554 1.00 64.25 198 ASN A N 1
ATOM 1609 C CA . ASN A 1 198 ? 1.158 -4.227 19.239 1.00 64.25 198 ASN A CA 1
ATOM 1610 C C . ASN A 1 198 ? 2.009 -5.301 18.567 1.00 64.25 198 ASN A C 1
ATOM 1612 O O . ASN A 1 198 ? 1.894 -5.522 17.362 1.00 64.25 198 ASN A O 1
ATOM 1616 N N . TYR A 1 199 ? 2.853 -5.984 19.340 1.00 63.47 199 TYR A N 1
ATOM 1617 C CA . TYR A 1 199 ? 3.674 -7.077 18.830 1.00 63.47 199 TYR A CA 1
ATOM 1618 C C . TYR A 1 199 ? 2.819 -8.288 18.469 1.00 63.47 199 TYR A C 1
ATOM 1620 O O . TYR A 1 199 ? 3.070 -8.903 17.434 1.00 63.47 199 TYR A O 1
ATOM 1628 N N . PHE A 1 200 ? 1.780 -8.585 19.258 1.00 65.50 200 PHE A N 1
ATOM 1629 C CA . PHE A 1 200 ? 0.810 -9.626 18.916 1.00 65.50 200 PHE A CA 1
ATOM 1630 C C . PHE A 1 200 ? 0.075 -9.309 17.616 1.00 65.50 200 PHE A C 1
ATOM 1632 O O . PHE A 1 200 ? 0.013 -10.162 16.737 1.00 65.50 200 PHE A O 1
ATOM 1639 N N . LEU A 1 201 ? -0.395 -8.070 17.437 1.00 67.00 201 LEU A N 1
ATOM 1640 C CA . LEU A 1 201 ? -1.034 -7.649 16.190 1.00 67.00 201 LEU A CA 1
ATOM 1641 C C . LEU A 1 201 ? -0.080 -7.764 14.994 1.00 67.00 201 LEU A C 1
ATOM 1643 O O . LEU A 1 201 ? -0.455 -8.330 13.969 1.00 67.00 201 LEU A O 1
ATOM 1647 N N . ILE A 1 202 ? 1.159 -7.275 15.115 1.00 65.94 202 ILE A N 1
ATOM 1648 C CA . ILE A 1 202 ? 2.172 -7.398 14.054 1.00 65.94 202 ILE A CA 1
ATOM 1649 C C . ILE A 1 202 ? 2.411 -8.871 13.704 1.00 65.94 202 ILE A C 1
ATOM 1651 O O . ILE A 1 202 ? 2.400 -9.231 12.527 1.00 65.94 202 ILE A O 1
ATOM 1655 N N . PHE A 1 203 ? 2.607 -9.723 14.711 1.00 64.56 203 PHE A N 1
ATOM 1656 C CA . PHE A 1 203 ? 2.841 -11.150 14.520 1.00 64.56 203 PHE A CA 1
ATOM 1657 C C . PHE A 1 203 ? 1.652 -11.835 13.835 1.00 64.56 203 PHE A C 1
ATOM 1659 O O . PHE A 1 203 ? 1.835 -12.529 12.833 1.00 64.56 203 PHE A O 1
ATOM 1666 N N . ASP A 1 204 ? 0.433 -11.578 14.313 1.00 69.06 204 ASP A N 1
ATOM 1667 C CA . ASP A 1 204 ? -0.798 -12.132 13.755 1.00 69.06 204 ASP A CA 1
ATOM 1668 C C . ASP A 1 204 ? -0.977 -11.750 12.287 1.00 69.06 204 ASP A C 1
ATOM 1670 O O . ASP A 1 204 ? -1.292 -12.612 11.461 1.00 69.06 204 ASP A O 1
ATOM 1674 N N . PHE A 1 205 ? -0.756 -10.477 11.945 1.00 70.81 205 PHE A N 1
ATOM 1675 C CA . PHE A 1 205 ? -0.871 -9.996 10.571 1.00 70.81 205 PHE A CA 1
ATOM 1676 C C . PHE A 1 205 ? 0.236 -10.547 9.664 1.00 70.81 205 PHE A C 1
ATOM 1678 O O . PHE A 1 205 ? -0.065 -10.945 8.541 1.00 70.81 205 PHE A O 1
ATOM 1685 N N . ILE A 1 206 ? 1.486 -10.647 10.132 1.00 67.69 206 ILE A N 1
ATOM 1686 C CA . ILE A 1 206 ? 2.579 -11.286 9.374 1.00 67.69 206 ILE A CA 1
ATOM 1687 C C . ILE A 1 206 ? 2.261 -12.762 9.103 1.00 67.69 206 ILE A C 1
ATOM 1689 O O . ILE A 1 206 ? 2.459 -13.251 7.988 1.00 67.69 206 ILE A O 1
ATOM 1693 N N . PHE A 1 207 ? 1.756 -13.487 10.101 1.00 62.47 207 PHE A N 1
ATOM 1694 C CA . PHE A 1 207 ? 1.390 -14.894 9.955 1.00 62.47 207 PHE A CA 1
ATOM 1695 C C . PHE A 1 207 ? 0.228 -15.088 8.969 1.00 62.47 207 PHE A C 1
ATOM 1697 O O . PHE A 1 207 ? 0.285 -15.957 8.091 1.00 62.47 207 PHE A O 1
ATOM 1704 N N . LEU A 1 208 ? -0.794 -14.233 9.065 1.00 68.88 208 LEU A N 1
ATOM 1705 C CA . LEU A 1 208 ? -1.887 -14.127 8.095 1.00 68.88 208 LEU A CA 1
ATOM 1706 C C . LEU A 1 208 ? -1.353 -13.937 6.673 1.00 68.88 208 LEU A C 1
ATOM 1708 O O . LEU A 1 208 ? -1.748 -14.661 5.762 1.00 68.88 208 LEU A O 1
ATOM 1712 N N . PHE A 1 209 ? -0.407 -13.016 6.501 1.00 64.69 209 PHE A N 1
ATOM 1713 C CA . PHE A 1 209 ? 0.136 -12.669 5.195 1.00 64.69 209 PHE A CA 1
ATOM 1714 C C . PHE A 1 209 ? 0.959 -13.788 4.566 1.00 64.69 209 PHE A C 1
ATOM 1716 O O . PHE A 1 209 ? 0.813 -14.088 3.382 1.00 64.69 209 PHE A O 1
ATOM 1723 N N . ASN A 1 210 ? 1.786 -14.461 5.365 1.00 61.88 210 ASN A N 1
ATOM 1724 C CA . ASN A 1 210 ? 2.526 -15.638 4.916 1.00 61.88 210 ASN A CA 1
ATOM 1725 C C . ASN A 1 210 ? 1.583 -16.780 4.511 1.00 61.88 210 ASN A C 1
ATOM 1727 O O . ASN A 1 210 ? 1.844 -17.481 3.532 1.00 61.88 210 ASN A O 1
ATOM 1731 N N . SER A 1 211 ? 0.468 -16.934 5.228 1.00 57.69 211 SER A N 1
ATOM 1732 C CA . SER A 1 211 ? -0.571 -17.918 4.911 1.00 57.69 211 SER A CA 1
ATOM 1733 C C . SER A 1 211 ? -1.336 -17.563 3.632 1.00 57.69 211 SER A C 1
ATOM 1735 O O . SER A 1 211 ? -1.680 -18.458 2.865 1.00 57.69 211 SER A O 1
ATOM 1737 N N . ALA A 1 212 ? -1.565 -16.271 3.371 1.00 58.84 212 ALA A N 1
ATOM 1738 C CA . ALA A 1 212 ? -2.256 -15.795 2.176 1.00 58.84 212 ALA A CA 1
ATOM 1739 C C . ALA A 1 212 ? -1.357 -15.742 0.922 1.00 58.84 212 ALA A C 1
ATOM 1741 O O . ALA A 1 212 ? -1.830 -15.953 -0.195 1.00 58.84 212 ALA A O 1
ATOM 1742 N N . GLY A 1 213 ? -0.055 -15.485 1.093 1.00 52.34 213 GLY A N 1
ATOM 1743 C CA . GLY A 1 213 ? 0.932 -15.399 0.011 1.00 52.34 213 GLY A CA 1
ATOM 1744 C C . GLY A 1 213 ? 1.480 -16.753 -0.460 1.00 52.34 213 GLY A C 1
ATOM 1745 O O . GLY A 1 213 ? 1.852 -16.892 -1.627 1.00 52.34 213 GLY A O 1
ATOM 1746 N N . CYS A 1 214 ? 1.506 -17.775 0.403 1.00 46.66 214 CYS A N 1
ATOM 1747 C CA . CYS A 1 214 ? 1.905 -19.130 0.026 1.00 46.66 214 CYS A CA 1
ATOM 1748 C C . CYS A 1 214 ? 0.697 -19.940 -0.460 1.00 46.66 214 CYS A C 1
ATOM 1750 O O . CYS A 1 214 ? -0.025 -20.540 0.330 1.00 46.66 214 CYS A O 1
ATOM 1752 N N . GLY A 1 215 ? 0.543 -20.077 -1.778 1.00 44.94 215 GLY A N 1
ATOM 1753 C CA . GLY A 1 215 ? -0.364 -21.049 -2.407 1.00 44.94 215 GLY A CA 1
ATOM 1754 C C . GLY A 1 215 ? 0.008 -22.528 -2.177 1.00 44.94 215 GLY A C 1
ATOM 1755 O O . GLY A 1 215 ? -0.165 -23.344 -3.077 1.00 44.94 215 GLY A O 1
ATOM 1756 N N . GLN A 1 216 ? 0.547 -22.899 -1.010 1.00 35.56 216 GLN A N 1
ATOM 1757 C CA . GLN A 1 216 ? 0.823 -24.282 -0.619 1.00 35.56 216 GLN A CA 1
ATOM 1758 C C . GLN A 1 216 ? 0.532 -24.502 0.870 1.00 35.56 216 GLN A C 1
ATOM 1760 O O . GLN A 1 216 ? 1.340 -24.191 1.743 1.00 35.56 216 GLN A O 1
ATOM 1765 N N . ALA A 1 217 ? -0.585 -25.176 1.142 1.00 34.22 217 ALA A N 1
ATOM 1766 C CA . ALA A 1 217 ? -1.017 -25.659 2.456 1.00 34.22 217 ALA A CA 1
ATOM 1767 C C . ALA A 1 217 ? -0.055 -26.673 3.139 1.00 34.22 217 ALA A C 1
ATOM 1769 O O . ALA A 1 217 ? -0.394 -27.252 4.169 1.00 34.22 217 ALA A O 1
ATOM 1770 N N . GLY A 1 218 ? 1.137 -26.925 2.582 1.00 33.97 218 GLY A N 1
ATOM 1771 C CA . GLY A 1 218 ? 2.067 -27.963 3.040 1.00 33.97 218 GLY A CA 1
ATOM 1772 C C . GLY A 1 218 ? 3.196 -27.490 3.963 1.00 33.97 218 GLY A C 1
ATOM 1773 O O . GLY A 1 218 ? 3.641 -28.261 4.808 1.00 33.97 218 GLY A O 1
ATOM 1774 N N . CYS A 1 219 ? 3.660 -26.240 3.852 1.00 34.75 219 CYS A N 1
ATOM 1775 C CA . CYS A 1 219 ? 4.886 -25.809 4.548 1.00 34.75 219 CYS A CA 1
ATOM 1776 C C . CYS A 1 219 ? 4.673 -25.307 5.987 1.00 34.75 219 CYS A C 1
ATOM 1778 O O . CYS A 1 219 ? 5.615 -25.314 6.778 1.00 34.75 219 CYS A O 1
ATOM 1780 N N . LEU A 1 220 ? 3.456 -24.891 6.347 1.00 40.16 220 LEU A N 1
ATOM 1781 C CA . LEU A 1 220 ? 3.158 -24.313 7.667 1.00 40.16 220 LEU A CA 1
ATOM 1782 C C . LEU A 1 220 ? 2.929 -25.371 8.758 1.00 40.16 220 LEU A C 1
ATOM 1784 O O . LEU A 1 220 ? 3.164 -25.103 9.932 1.00 40.16 220 LEU A O 1
ATOM 1788 N N . ARG A 1 221 ? 2.542 -26.603 8.400 1.00 37.41 221 ARG A N 1
ATOM 1789 C CA . ARG A 1 221 ? 2.155 -27.622 9.394 1.00 37.41 221 ARG A CA 1
ATOM 1790 C C . ARG A 1 221 ? 3.297 -28.072 10.311 1.00 37.41 221 ARG A C 1
ATOM 1792 O O . ARG A 1 221 ? 3.028 -28.432 11.450 1.00 37.41 221 ARG A O 1
ATOM 1799 N N . ASN A 1 222 ? 4.542 -28.033 9.833 1.00 33.19 222 ASN A N 1
ATOM 1800 C CA . ASN A 1 222 ? 5.695 -28.495 10.611 1.00 33.19 222 ASN A CA 1
ATOM 1801 C C . ASN A 1 222 ? 6.296 -27.396 11.500 1.00 33.19 222 ASN A C 1
ATOM 1803 O O . ASN A 1 222 ? 6.649 -27.689 12.634 1.00 33.19 222 ASN A O 1
ATOM 1807 N N . ARG A 1 223 ? 6.318 -26.129 11.056 1.00 38.16 223 ARG A N 1
ATOM 1808 C CA . ARG A 1 223 ? 6.816 -25.012 11.886 1.00 38.16 223 ARG A CA 1
ATOM 1809 C C . ARG A 1 223 ? 5.835 -24.566 12.974 1.00 38.16 223 ARG A C 1
ATOM 1811 O O . ARG A 1 223 ? 6.266 -24.122 14.031 1.00 38.16 223 ARG A O 1
ATOM 1818 N N . ASN A 1 224 ? 4.530 -24.735 12.749 1.00 40.41 224 ASN A N 1
ATOM 1819 C CA . ASN A 1 224 ? 3.497 -24.382 13.731 1.00 40.41 224 ASN A CA 1
ATOM 1820 C C . ASN A 1 224 ? 3.493 -25.296 14.966 1.00 40.41 224 ASN A C 1
ATOM 1822 O O . ASN A 1 224 ? 2.980 -24.896 16.004 1.00 40.41 224 ASN A O 1
ATOM 1826 N N . ARG A 1 225 ? 4.024 -26.521 14.853 1.00 34.50 225 ARG A N 1
ATOM 1827 C CA . ARG A 1 225 ? 4.078 -27.471 15.972 1.00 34.50 225 ARG A CA 1
ATOM 1828 C C . ARG A 1 225 ? 5.259 -27.184 16.892 1.00 34.50 225 ARG A C 1
ATOM 1830 O O . ARG A 1 225 ? 5.079 -27.142 18.097 1.00 34.50 225 ARG A O 1
ATOM 1837 N N . GLU A 1 226 ? 6.420 -26.905 16.308 1.00 33.03 226 GLU A N 1
ATOM 1838 C CA . GLU A 1 226 ? 7.646 -26.616 17.059 1.00 33.03 226 GLU A CA 1
ATOM 1839 C C . GLU A 1 226 ? 7.529 -25.306 17.859 1.00 33.03 226 GLU A C 1
ATOM 1841 O O . GLU A 1 226 ? 7.839 -25.294 19.042 1.00 33.03 226 GLU A O 1
ATOM 1846 N N . PHE A 1 227 ? 6.973 -24.235 17.278 1.00 34.75 227 PHE A N 1
ATOM 1847 C CA . PHE A 1 227 ? 6.869 -22.943 17.976 1.00 34.75 227 PHE A CA 1
ATOM 1848 C C . PHE A 1 227 ? 5.753 -22.901 19.042 1.00 34.75 227 PHE A C 1
ATOM 1850 O O . PHE A 1 227 ? 5.890 -22.252 20.075 1.00 34.75 227 PHE A O 1
ATOM 1857 N N . ALA A 1 228 ? 4.639 -23.610 18.822 1.00 37.34 228 ALA A N 1
ATOM 1858 C CA . ALA A 1 228 ? 3.551 -23.687 19.801 1.00 37.34 228 ALA A CA 1
ATOM 1859 C C . ALA A 1 228 ? 3.901 -24.579 21.005 1.00 37.34 228 ALA A C 1
ATOM 1861 O O .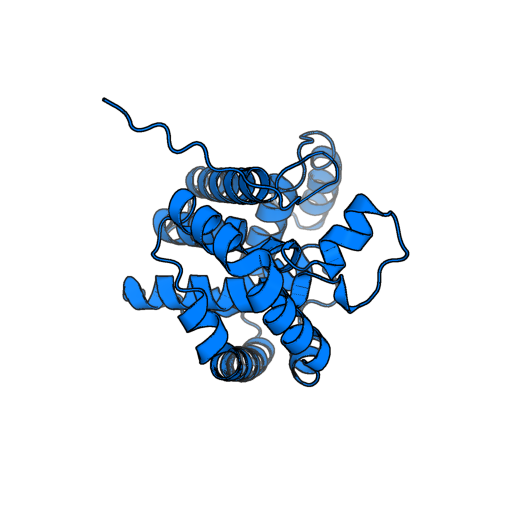 ALA A 1 228 ? 3.464 -24.300 22.121 1.00 37.34 228 ALA A O 1
ATOM 1862 N N . GLU A 1 229 ? 4.715 -25.620 20.790 1.00 37.72 229 GLU A N 1
ATOM 1863 C CA . GLU A 1 229 ? 5.274 -26.446 21.865 1.00 37.72 229 GLU A CA 1
ATOM 1864 C C . GLU A 1 229 ? 6.344 -25.690 22.678 1.00 37.72 229 GLU A C 1
ATOM 1866 O O . GLU A 1 229 ? 6.426 -25.899 23.888 1.00 37.72 229 GLU A O 1
ATOM 1871 N N . GLU A 1 230 ? 7.104 -24.775 22.061 1.00 35.66 230 GLU A N 1
ATOM 1872 C CA . GLU A 1 230 ? 8.087 -23.926 22.758 1.00 35.66 230 GLU A CA 1
ATOM 1873 C C . GLU A 1 230 ? 7.440 -22.821 23.616 1.00 35.66 230 GLU A C 1
ATOM 1875 O O . GLU A 1 230 ? 7.911 -22.561 24.723 1.00 35.66 230 GLU A O 1
ATOM 1880 N N . GLU A 1 231 ? 6.331 -22.225 23.165 1.00 34.72 231 GLU A N 1
ATOM 1881 C CA . GLU A 1 231 ? 5.670 -21.094 23.849 1.00 34.72 231 GLU A CA 1
ATOM 1882 C C . GLU A 1 231 ? 4.410 -21.483 24.652 1.00 34.72 231 GLU A C 1
ATOM 1884 O O . GLU A 1 231 ? 3.741 -20.632 25.240 1.00 34.72 231 GLU A O 1
ATOM 1889 N N . GLY A 1 232 ? 4.068 -22.774 24.713 1.00 27.45 232 GLY A N 1
ATOM 1890 C CA . GLY A 1 232 ? 3.012 -23.293 25.592 1.00 27.45 232 GLY A CA 1
ATOM 1891 C C . GLY A 1 232 ? 1.570 -22.973 25.173 1.00 27.45 232 GLY A C 1
ATOM 1892 O O . GLY A 1 232 ? 0.670 -23.019 26.015 1.00 27.45 232 GLY A O 1
ATOM 1893 N N . TYR A 1 233 ? 1.320 -22.681 23.896 1.00 32.53 233 TYR A N 1
ATOM 1894 C CA . TYR A 1 233 ? -0.031 -22.452 23.370 1.00 32.53 233 TYR A CA 1
ATOM 1895 C C . TYR A 1 233 ? -0.624 -23.742 22.780 1.00 32.53 233 TYR A C 1
ATOM 1897 O O . TYR A 1 233 ? -0.009 -24.382 21.930 1.00 32.53 233 TYR A O 1
ATOM 1905 N N . SER A 1 234 ? -1.846 -24.116 23.180 1.00 32.09 234 SER A N 1
ATOM 1906 C CA . SER A 1 234 ? -2.612 -25.179 22.508 1.00 32.09 234 SER A CA 1
ATOM 1907 C C . SER A 1 234 ? -3.571 -24.582 21.475 1.00 32.09 234 SER A C 1
ATOM 1909 O O . SER A 1 234 ? -4.381 -23.728 21.838 1.00 32.09 234 SER A O 1
ATOM 1911 N N . PHE A 1 235 ? -3.499 -25.053 20.226 1.00 37.53 235 PHE A N 1
ATOM 1912 C CA . PHE A 1 235 ? -4.521 -24.818 19.197 1.00 37.53 235 PHE A CA 1
ATOM 1913 C C . PHE A 1 235 ? -5.788 -25.638 19.453 1.00 37.53 235 PHE A C 1
ATOM 1915 O O . PHE A 1 235 ? -5.649 -26.807 19.888 1.00 37.53 235 PHE A O 1
#

Secondary structure (DSSP, 8-state):
-----------EEETTEEHHHHHHHHHHHHHHHHHTS--TTHHHHHHHHHHHHHHTTGGGGSHHHHHHHHH-PPP-GGG--HHHHHHHHHHHHHHHHHHHT-TT-TTHHHHHHHHHHHTTS-TT--SSSTGGGGG--HHHHHHHHHHHHHTHHHHHHHHHHH-SS---HHHHHHHHHHHHHHHHHHHHHHHHH--HHHHHHHHHHHHHHHHHH---TTSHHHHHHHHHHHHT---

Foldseek 3Di:
DDPPPPQDADQAPALPHTLLVQLQQQLVLQLVVLVPDPDPPSNLNSLLSSLLSNQLQVLSLFVLLVCCRHVVDDRDPLNDRQQLSLLLSLVSNVVVCVVVVPPPCVCVSLLSSQLSNPLPHDCVCRADCVLVVLVDCPSVVVSLVRCVPRPVVVVCVSCVPRPPDDDDSVVCVVCVVVSSVVSSVSRVVVRVVPDVVSVVSSVVSSVSSVVSNDPDPPPVPVVVVVVCVVVVDDD